Protein AF-A0A7Y1M7F8-F1 (afdb_monomer_lite)

Organism: NCBI:txid1615674

InterPro domains:
  IPR041219 Phage tail lysozyme [PF18013] (82-209)

Structure (mmCIF, N/CA/C/O backbone):
data_AF-A0A7Y1M7F8-F1
#
_entry.id   AF-A0A7Y1M7F8-F1
#
loop_
_atom_site.group_PDB
_atom_site.id
_atom_site.type_symbol
_atom_site.label_atom_id
_atom_site.label_alt_id
_atom_site.label_comp_id
_atom_site.label_asym_id
_atom_site.label_entity_id
_atom_site.label_seq_id
_atom_site.pdbx_PDB_ins_code
_atom_site.Cartn_x
_atom_site.Cartn_y
_atom_site.Cartn_z
_atom_site.occupancy
_atom_site.B_iso_or_equiv
_atom_site.auth_seq_id
_atom_site.auth_comp_id
_atom_site.auth_asym_id
_atom_site.auth_atom_id
_atom_site.pdbx_PDB_model_num
ATOM 1 N N . MET A 1 1 ? 9.730 17.092 62.061 1.00 42.16 1 MET A N 1
ATOM 2 C CA . MET A 1 1 ? 9.928 15.880 61.241 1.00 42.16 1 MET A CA 1
ATOM 3 C C . MET A 1 1 ? 8.743 15.804 60.294 1.00 42.16 1 MET A C 1
ATOM 5 O O . MET A 1 1 ? 7.651 15.469 60.724 1.00 42.16 1 MET A O 1
ATOM 9 N N . ALA A 1 2 ? 8.919 16.309 59.077 1.00 42.12 2 ALA A N 1
ATOM 10 C CA . ALA A 1 2 ? 7.870 16.475 58.072 1.00 42.12 2 ALA A CA 1
ATOM 11 C C . ALA A 1 2 ? 8.415 16.037 56.705 1.00 42.12 2 ALA A C 1
ATOM 13 O O . ALA A 1 2 ? 9.631 16.094 56.525 1.00 42.12 2 ALA A O 1
ATOM 14 N N . LEU A 1 3 ? 7.485 15.708 55.792 1.00 37.16 3 LEU A N 1
ATOM 15 C CA . LEU A 1 3 ? 7.615 15.312 54.370 1.00 37.16 3 LEU A CA 1
ATOM 16 C C . LEU A 1 3 ? 7.587 13.775 54.186 1.00 37.16 3 LEU A C 1
ATOM 18 O O . LEU A 1 3 ? 8.558 13.110 54.523 1.00 37.16 3 LEU A O 1
ATOM 22 N N . LEU A 1 4 ? 6.477 13.097 53.816 1.00 41.72 4 LEU A N 1
ATOM 23 C CA . LEU A 1 4 ? 5.563 13.257 52.650 1.00 41.72 4 LEU A CA 1
ATOM 24 C C . LEU A 1 4 ? 6.381 13.511 51.376 1.00 41.72 4 LEU A C 1
ATOM 26 O O . LEU A 1 4 ? 7.039 14.534 51.281 1.00 41.72 4 LEU A O 1
ATOM 30 N N . GLY A 1 5 ? 6.454 12.648 50.369 1.00 34.59 5 GLY A N 1
ATOM 31 C CA . GLY A 1 5 ? 5.487 11.693 49.830 1.00 34.59 5 GLY A CA 1
ATOM 32 C C . GLY A 1 5 ? 5.566 11.882 48.309 1.00 34.59 5 GLY A C 1
ATOM 33 O O . GLY A 1 5 ? 5.419 13.002 47.835 1.00 34.59 5 GLY A O 1
ATOM 34 N N . GLY A 1 6 ? 5.950 10.834 47.578 1.00 34.00 6 GLY A N 1
ATOM 35 C CA . GLY A 1 6 ? 6.422 10.917 46.192 1.00 34.00 6 GLY A CA 1
ATOM 36 C C . GLY A 1 6 ? 5.371 11.261 45.130 1.00 34.00 6 GLY A C 1
ATOM 37 O O . GLY A 1 6 ? 4.170 11.237 45.378 1.00 34.00 6 GLY A O 1
ATOM 38 N N . GLY A 1 7 ? 5.853 11.522 43.911 1.00 32.38 7 GLY A N 1
ATOM 39 C CA . GLY A 1 7 ? 5.007 11.726 42.737 1.00 32.38 7 GLY A CA 1
ATOM 40 C C . GLY A 1 7 ? 5.787 12.026 41.455 1.00 32.38 7 GLY A C 1
ATOM 41 O O . GLY A 1 7 ? 6.090 13.174 41.175 1.00 32.38 7 GLY A O 1
ATOM 42 N N . ALA A 1 8 ? 6.102 10.949 40.731 1.00 36.50 8 ALA A N 1
ATOM 43 C CA . ALA A 1 8 ? 6.269 10.774 39.282 1.00 36.50 8 ALA A CA 1
ATOM 44 C C . ALA A 1 8 ? 6.878 11.884 38.390 1.00 36.50 8 ALA A C 1
ATOM 46 O O . ALA A 1 8 ? 6.346 12.973 38.197 1.00 36.50 8 ALA A O 1
ATOM 47 N N . ALA A 1 9 ? 7.942 11.476 37.696 1.00 37.56 9 ALA A N 1
ATOM 48 C CA . ALA A 1 9 ? 8.538 12.129 36.543 1.00 37.56 9 ALA A CA 1
ATOM 49 C C . ALA A 1 9 ? 7.686 11.960 35.272 1.00 37.56 9 ALA A C 1
ATOM 51 O O . ALA A 1 9 ? 7.326 10.840 34.921 1.00 37.56 9 ALA A O 1
ATOM 52 N N . LEU A 1 10 ? 7.493 13.045 34.517 1.00 32.06 10 LEU A N 1
ATOM 53 C CA . LEU A 1 10 ? 7.159 12.998 33.092 1.00 32.06 10 LEU A CA 1
ATOM 54 C C . LEU A 1 10 ? 8.056 14.003 32.353 1.00 32.06 10 LEU A C 1
ATOM 56 O O . LEU A 1 10 ? 7.884 15.215 32.461 1.00 32.06 10 LEU A O 1
ATOM 60 N N . LYS A 1 11 ? 9.051 13.497 31.618 1.00 35.25 11 LYS A N 1
ATOM 61 C CA . LYS A 1 11 ? 9.843 14.287 30.666 1.00 35.25 11 LYS A CA 1
ATOM 62 C C . LYS A 1 11 ? 9.129 14.254 29.316 1.00 35.25 11 LYS A C 1
ATOM 64 O O . LYS A 1 11 ? 9.321 13.323 28.543 1.00 35.25 11 LYS A O 1
ATOM 69 N N . GLY A 1 12 ? 8.294 15.256 29.058 1.00 29.78 12 GLY A N 1
ATOM 70 C CA . GLY A 1 12 ? 7.741 15.537 27.734 1.00 29.78 12 GLY A CA 1
ATOM 71 C C . GLY A 1 12 ? 8.616 16.559 27.015 1.00 29.78 12 GLY A C 1
ATOM 72 O O . GLY A 1 12 ? 8.687 17.714 27.425 1.00 29.78 12 GLY A O 1
ATOM 73 N N . LEU A 1 13 ? 9.310 16.120 25.968 1.00 32.25 13 LEU A N 1
ATOM 74 C CA . LEU A 1 13 ? 10.073 16.967 25.060 1.00 32.25 13 LEU A CA 1
ATOM 75 C C . LEU A 1 13 ? 9.130 17.429 23.939 1.00 32.25 13 LEU A C 1
ATOM 77 O O . LEU A 1 13 ? 8.720 16.617 23.118 1.00 32.25 13 LEU A O 1
ATOM 81 N N . ALA A 1 14 ? 8.785 18.714 23.896 1.00 30.61 14 ALA A N 1
ATOM 82 C CA . ALA A 1 14 ? 8.143 19.322 22.732 1.00 30.61 14 ALA A CA 1
ATOM 83 C C . ALA A 1 14 ? 8.590 20.783 22.616 1.00 30.61 14 ALA A C 1
ATOM 85 O O . ALA A 1 14 ? 8.058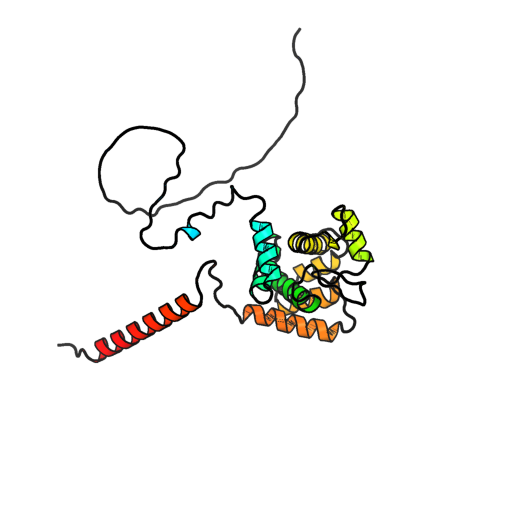 21.674 23.271 1.00 30.61 14 ALA A O 1
ATOM 86 N N . ALA A 1 15 ? 9.605 21.016 21.787 1.00 29.36 15 ALA A N 1
ATOM 87 C CA . ALA A 1 15 ? 9.964 22.338 21.301 1.00 29.36 15 ALA A CA 1
ATOM 88 C C . ALA A 1 15 ? 9.664 22.361 19.801 1.00 29.36 15 ALA A C 1
ATOM 90 O O . ALA A 1 15 ? 10.442 21.833 19.010 1.00 29.36 15 ALA A O 1
ATOM 91 N N . LEU A 1 16 ? 8.535 22.955 19.411 1.00 27.34 16 LEU A N 1
ATOM 92 C CA . LEU A 1 16 ? 8.273 23.304 18.018 1.00 27.34 16 LEU A CA 1
ATOM 93 C C . LEU A 1 16 ? 8.486 24.812 17.874 1.00 27.34 16 LEU A C 1
ATOM 95 O O . LEU A 1 16 ? 7.746 25.620 18.432 1.00 27.34 16 LEU A O 1
ATOM 99 N N . ARG A 1 17 ? 9.562 25.188 17.178 1.00 30.23 17 ARG A N 1
ATOM 100 C CA . ARG A 1 17 ? 9.869 26.578 16.835 1.00 30.23 17 ARG A CA 1
ATOM 101 C C . ARG A 1 17 ? 8.998 27.000 15.655 1.00 30.23 17 ARG A C 1
ATOM 103 O O . ARG A 1 17 ? 9.143 26.458 14.566 1.00 30.23 17 ARG A O 1
ATOM 110 N N . ALA A 1 18 ? 8.137 27.989 15.872 1.00 30.72 18 ALA A N 1
ATOM 111 C CA . ALA A 1 18 ? 7.487 28.725 14.799 1.00 30.72 18 ALA A CA 1
ATOM 112 C C . ALA A 1 18 ? 8.505 29.680 14.152 1.00 30.72 18 ALA A C 1
ATOM 114 O O . ALA A 1 18 ? 9.083 30.527 14.831 1.00 30.72 18 ALA A O 1
ATOM 115 N N . ILE A 1 19 ? 8.722 29.541 12.844 1.00 28.31 19 ILE A N 1
ATOM 116 C CA . ILE A 1 19 ? 9.359 30.558 12.005 1.00 28.31 19 ILE A CA 1
ATOM 117 C C . ILE A 1 19 ? 8.283 31.015 11.023 1.00 28.31 19 ILE A C 1
ATOM 119 O O . ILE A 1 19 ? 7.922 30.273 10.117 1.00 28.31 19 ILE A O 1
ATOM 123 N N . VAL A 1 20 ? 7.772 32.231 11.208 1.00 34.41 20 VAL A N 1
ATOM 124 C CA . VAL A 1 20 ? 7.060 32.969 10.160 1.00 34.41 20 VAL A CA 1
ATOM 125 C C . VAL A 1 20 ? 7.788 34.295 10.008 1.00 34.41 20 VAL A C 1
ATOM 127 O O . VAL A 1 20 ? 7.746 35.150 10.890 1.00 34.41 20 VAL A O 1
ATOM 130 N N . GLY A 1 21 ? 8.532 34.411 8.911 1.00 30.28 21 GLY A N 1
ATOM 131 C CA . GLY A 1 21 ? 9.207 35.628 8.491 1.00 30.28 21 GLY A CA 1
ATOM 132 C C . GLY A 1 21 ? 8.415 36.327 7.388 1.00 30.28 21 GLY A C 1
ATOM 133 O O . GLY A 1 21 ? 8.136 35.721 6.364 1.00 30.28 21 GLY A O 1
ATOM 134 N N . LEU A 1 22 ? 8.092 37.592 7.663 1.00 28.50 22 LEU A N 1
ATOM 135 C CA . LEU A 1 22 ? 7.920 38.753 6.779 1.00 28.50 22 LEU A CA 1
ATOM 136 C C . LEU A 1 22 ? 7.186 38.621 5.429 1.00 28.50 22 LEU A C 1
ATOM 138 O O . LEU A 1 22 ? 7.665 38.019 4.476 1.00 28.50 22 LEU A O 1
ATOM 142 N N . GLY A 1 23 ? 6.144 39.444 5.300 1.00 27.59 23 GLY A N 1
ATOM 143 C CA . GLY A 1 23 ? 5.640 39.975 4.035 1.00 27.59 23 GLY A CA 1
ATOM 144 C C . GLY A 1 23 ? 4.635 41.089 4.315 1.00 27.59 23 GLY A C 1
ATOM 145 O O . GLY A 1 23 ? 3.451 40.823 4.478 1.00 27.59 23 GLY A O 1
ATOM 146 N N . GLY A 1 24 ? 5.121 42.319 4.486 1.00 28.44 24 GLY A N 1
ATOM 147 C CA . GLY A 1 24 ? 4.290 43.479 4.801 1.00 28.44 24 GLY A CA 1
ATOM 148 C C . GLY A 1 24 ? 3.585 44.057 3.575 1.00 28.44 24 GLY A C 1
ATOM 149 O O . GLY A 1 24 ? 4.180 44.147 2.508 1.00 28.44 24 GLY A O 1
ATOM 150 N N . VAL A 1 25 ? 2.358 44.534 3.775 1.00 28.61 25 VAL A N 1
ATOM 151 C CA . VAL A 1 25 ? 1.749 45.633 3.016 1.00 28.61 25 VAL A CA 1
ATOM 152 C C . VAL A 1 25 ? 0.894 46.458 3.978 1.00 28.61 25 VAL A C 1
ATOM 154 O O . VAL A 1 25 ? 0.201 45.921 4.840 1.00 28.61 25 VAL A O 1
ATOM 157 N N . ALA A 1 26 ? 1.043 47.775 3.877 1.00 29.81 26 ALA A N 1
ATOM 158 C CA . ALA A 1 26 ? 0.475 48.790 4.753 1.00 29.81 26 ALA A CA 1
ATOM 159 C C . ALA A 1 26 ? -0.830 49.391 4.190 1.00 29.81 26 ALA A C 1
ATOM 161 O O . ALA A 1 26 ? -1.105 49.250 3.002 1.00 29.81 26 ALA A O 1
ATOM 162 N N . ALA A 1 27 ? -1.505 50.168 5.057 1.00 29.86 27 ALA A N 1
ATOM 163 C CA . ALA A 1 27 ? -2.661 51.069 4.852 1.00 29.86 27 ALA A CA 1
ATOM 164 C C . ALA A 1 27 ? -4.053 50.401 4.954 1.00 29.86 27 ALA A C 1
ATOM 166 O O . ALA A 1 27 ? -4.276 49.355 4.368 1.00 29.86 27 ALA A O 1
ATOM 167 N N . ALA A 1 28 ? -5.073 50.928 5.646 1.00 30.05 28 ALA A N 1
ATOM 168 C CA . ALA A 1 28 ? -5.279 52.138 6.453 1.00 30.05 28 ALA A CA 1
ATOM 169 C C . ALA A 1 28 ? -6.603 51.989 7.255 1.00 30.05 28 ALA A C 1
ATOM 171 O O . ALA A 1 28 ? -7.465 51.214 6.851 1.00 30.05 28 ALA A O 1
ATOM 172 N N . GLY A 1 29 ? -6.815 52.790 8.312 1.00 28.98 29 GLY A N 1
ATOM 173 C CA . GLY A 1 29 ? -8.170 53.181 8.755 1.00 28.98 29 GLY A CA 1
ATOM 174 C C . GLY A 1 29 ? -8.573 52.842 10.198 1.00 28.98 29 GLY A C 1
ATOM 175 O O . GLY A 1 29 ? -8.550 51.699 10.622 1.00 28.98 29 GLY A O 1
ATOM 176 N N . SER A 1 30 ? -8.960 53.878 10.936 1.00 30.59 30 SER A N 1
ATOM 177 C CA . SER A 1 30 ? -9.153 54.027 12.386 1.00 30.59 30 SER A CA 1
ATOM 178 C C . SER A 1 30 ? -10.431 53.455 13.042 1.00 30.59 30 SER A C 1
ATOM 180 O O . SER A 1 30 ? -11.518 53.588 12.497 1.00 30.59 30 SER A O 1
ATOM 182 N N . ALA A 1 31 ? -10.255 53.051 14.312 1.00 30.80 31 ALA A N 1
ATOM 183 C CA . ALA A 1 31 ? -11.060 53.323 15.524 1.00 30.80 31 ALA A CA 1
ATOM 184 C C . ALA A 1 31 ? -12.511 52.799 15.695 1.00 30.80 31 ALA A C 1
ATOM 186 O O . ALA A 1 31 ? -13.440 53.214 15.015 1.00 30.80 31 ALA A O 1
ATOM 187 N N . GLY A 1 32 ? -12.712 52.025 16.774 1.00 27.56 32 GLY A N 1
ATOM 188 C CA . GLY A 1 32 ? -14.003 51.723 17.415 1.00 27.56 32 GLY A CA 1
ATOM 189 C C . GLY A 1 32 ? -13.851 50.611 18.463 1.00 27.56 32 GLY A C 1
ATOM 190 O O . GLY A 1 32 ? -13.354 49.543 18.139 1.00 27.56 32 GLY A O 1
ATOM 191 N N . GLY A 1 33 ? -14.168 50.877 19.733 1.00 28.50 33 GLY A N 1
ATOM 192 C CA . GLY A 1 33 ? -13.687 50.102 20.886 1.00 28.50 33 GLY A CA 1
ATOM 193 C C . GLY A 1 33 ? -14.501 48.877 21.346 1.00 28.50 33 GLY A C 1
ATOM 194 O O . GLY A 1 33 ? -15.684 48.745 21.068 1.00 28.50 33 GLY A O 1
ATOM 195 N N . ALA A 1 34 ? -13.808 48.094 22.187 1.00 31.78 34 ALA A N 1
ATOM 196 C CA . ALA A 1 34 ? -14.256 47.297 23.343 1.00 31.78 34 ALA A CA 1
ATOM 197 C C . ALA A 1 34 ? -14.888 45.887 23.166 1.00 31.78 34 ALA A C 1
ATOM 199 O O . ALA A 1 34 ? -16.087 45.723 22.994 1.00 31.78 34 ALA A O 1
ATOM 200 N N . ALA A 1 35 ? -14.022 44.889 23.418 1.00 30.69 35 ALA A N 1
ATOM 201 C CA . ALA A 1 35 ? -14.162 43.753 24.350 1.00 30.69 35 ALA A CA 1
ATOM 202 C C . ALA A 1 35 ? -15.256 42.678 24.143 1.00 30.69 35 ALA A C 1
ATOM 204 O O . ALA A 1 35 ? -16.390 42.853 24.567 1.00 30.69 35 ALA A O 1
ATOM 205 N N . ALA A 1 36 ? -14.853 41.477 23.692 1.00 29.56 36 ALA A N 1
ATOM 206 C CA . ALA A 1 36 ? -14.725 40.266 24.531 1.00 29.56 36 ALA A CA 1
ATOM 207 C C . ALA A 1 36 ? -14.512 38.983 23.688 1.00 29.56 36 ALA A C 1
ATOM 209 O O . ALA A 1 36 ? -15.176 38.779 22.682 1.00 29.56 36 ALA A O 1
ATOM 210 N N . ALA A 1 37 ? -13.639 38.103 24.199 1.00 30.92 37 ALA A N 1
ATOM 211 C CA . ALA A 1 37 ? -13.475 36.670 23.901 1.00 30.92 37 ALA A CA 1
ATOM 212 C C . ALA A 1 37 ? -12.848 36.221 22.555 1.00 30.92 37 ALA A C 1
ATOM 214 O O . ALA A 1 37 ? -13.458 36.281 21.498 1.00 30.92 37 ALA A O 1
ATOM 215 N N . GLY A 1 38 ? -11.648 35.630 22.665 1.00 31.47 38 GLY A N 1
ATOM 216 C CA . GLY A 1 38 ? -11.180 34.504 21.840 1.00 31.47 38 GLY A CA 1
ATOM 217 C C . GLY A 1 38 ? -10.915 34.789 20.363 1.00 31.47 38 GLY A C 1
ATOM 218 O O . GLY A 1 38 ? -11.768 34.552 19.518 1.00 31.47 38 GLY A O 1
ATOM 219 N N . GLY A 1 39 ? -9.703 35.246 20.045 1.00 27.64 39 GLY A N 1
ATOM 220 C CA . GLY A 1 39 ? -9.293 35.608 18.690 1.00 27.64 39 GLY A CA 1
ATOM 221 C C . GLY A 1 39 ? -9.382 34.469 17.669 1.00 27.64 39 GLY A C 1
ATOM 222 O O . GLY A 1 39 ? -8.579 33.542 17.689 1.00 27.64 39 GLY A O 1
ATOM 223 N N . ALA A 1 40 ? -10.290 34.629 16.710 1.00 34.59 40 ALA A N 1
ATOM 224 C CA . ALA A 1 40 ? -10.103 34.204 15.331 1.00 34.59 40 ALA A CA 1
ATOM 225 C C . ALA A 1 40 ? -9.973 35.486 14.495 1.00 34.59 40 ALA A C 1
ATOM 227 O O . ALA A 1 40 ? -10.962 36.174 14.241 1.00 34.59 40 ALA A O 1
ATOM 228 N N . SER A 1 41 ? -8.750 35.854 14.108 1.00 33.25 41 SER A N 1
ATOM 229 C CA . SER A 1 41 ? -8.553 36.926 13.128 1.00 33.25 41 SER A CA 1
ATOM 230 C C . SER A 1 41 ? -8.974 36.400 11.758 1.00 33.25 41 SER A C 1
ATOM 232 O O . SER A 1 41 ? -8.182 35.792 11.044 1.00 33.25 41 SER A O 1
ATOM 234 N N . MET A 1 42 ? -10.242 36.609 11.408 1.00 33.38 42 MET A N 1
ATOM 235 C CA . MET A 1 42 ? -10.761 36.430 10.055 1.00 33.38 42 MET A CA 1
ATOM 236 C C . MET A 1 42 ? -10.127 37.499 9.160 1.00 33.38 42 MET A C 1
ATOM 238 O O . MET A 1 42 ? -10.595 38.636 9.105 1.00 33.38 42 MET A O 1
ATOM 242 N N . LEU A 1 43 ? -9.034 37.154 8.479 1.00 31.00 43 LEU A N 1
ATOM 243 C CA . LEU A 1 43 ? -8.526 37.961 7.376 1.00 31.00 43 LEU A CA 1
ATOM 244 C C . LEU A 1 43 ? -9.436 37.697 6.170 1.00 31.00 43 LEU A C 1
ATOM 246 O O . LEU A 1 43 ? -9.331 36.666 5.510 1.00 31.00 43 LEU A O 1
ATOM 250 N N . ALA A 1 44 ? -10.383 38.601 5.926 1.00 33.19 44 ALA A N 1
ATOM 251 C CA . ALA A 1 44 ? -11.254 38.546 4.761 1.00 33.19 44 ALA A CA 1
ATOM 252 C C . ALA A 1 44 ? -10.431 38.837 3.495 1.00 33.19 44 ALA A C 1
ATOM 254 O O . ALA A 1 44 ? -10.193 39.991 3.146 1.00 33.19 44 ALA A O 1
ATOM 255 N N . VAL A 1 45 ? -9.982 37.786 2.807 1.00 34.00 45 VAL A N 1
ATOM 256 C CA . VAL A 1 45 ? -9.494 37.896 1.429 1.00 34.00 45 VAL A CA 1
ATOM 257 C C . VAL A 1 45 ? -10.723 37.942 0.527 1.00 34.00 45 VAL A C 1
ATOM 259 O O . VAL A 1 45 ? -11.470 36.972 0.412 1.00 34.00 45 VAL A O 1
ATOM 262 N N . ALA A 1 46 ? -10.974 39.103 -0.073 1.00 32.28 46 ALA A N 1
ATOM 263 C CA . ALA A 1 46 ? -12.003 39.253 -1.087 1.00 32.28 46 ALA A CA 1
ATOM 264 C C . ALA A 1 46 ? -11.627 38.411 -2.319 1.00 32.28 46 ALA A C 1
ATOM 266 O O . ALA A 1 46 ? -10.593 38.646 -2.936 1.00 32.28 46 ALA A O 1
ATOM 267 N N . GLY A 1 47 ? -12.478 37.445 -2.672 1.00 35.59 47 GLY A N 1
ATOM 268 C CA . GLY A 1 47 ? -12.362 36.663 -3.906 1.00 35.59 47 GLY A CA 1
ATOM 269 C C . GLY A 1 47 ? -11.654 35.319 -3.735 1.00 35.59 47 GLY A C 1
ATOM 270 O O . GLY A 1 47 ? -10.489 35.168 -4.076 1.00 35.59 47 GLY A O 1
ATOM 271 N N . GLY A 1 48 ? -12.384 34.315 -3.251 1.00 31.86 48 GLY A N 1
ATOM 272 C CA . GLY A 1 48 ? -11.919 32.929 -3.200 1.00 31.86 48 GLY A CA 1
ATOM 273 C C . GLY A 1 48 ? -12.702 32.141 -2.160 1.00 31.86 48 GLY A C 1
ATOM 274 O O . GLY A 1 48 ? -12.787 32.549 -1.010 1.00 31.86 48 GLY A O 1
ATOM 275 N N . SER A 1 49 ? -13.334 31.050 -2.581 1.00 31.53 49 SER A N 1
ATOM 276 C CA . SER A 1 49 ? -14.197 30.167 -1.784 1.00 31.53 49 SER A CA 1
ATOM 277 C C . SER A 1 49 ? -13.756 29.989 -0.323 1.00 31.53 49 SER A C 1
ATOM 279 O O . SER A 1 49 ? -12.674 29.472 -0.052 1.00 31.53 49 SER A O 1
ATOM 281 N N . ALA A 1 50 ? -14.654 30.310 0.613 1.00 37.53 50 ALA A N 1
ATOM 282 C CA . ALA A 1 50 ? -14.470 30.178 2.063 1.00 37.53 50 ALA A CA 1
ATOM 283 C C . ALA A 1 50 ? -14.120 28.753 2.557 1.00 37.53 50 ALA A C 1
ATOM 285 O O . ALA A 1 50 ? -13.767 28.579 3.717 1.00 37.53 50 ALA A O 1
ATOM 286 N N . ALA A 1 51 ? -14.178 27.736 1.693 1.00 42.66 51 ALA A N 1
ATOM 287 C CA . ALA A 1 51 ? -13.853 26.354 2.036 1.00 42.66 51 ALA A CA 1
ATOM 288 C C . ALA A 1 51 ? -12.344 26.099 2.245 1.00 42.66 51 ALA A C 1
ATOM 290 O O . ALA A 1 51 ? -11.985 25.196 2.990 1.00 42.66 51 ALA A O 1
ATOM 291 N N . ALA A 1 52 ? -11.453 26.894 1.639 1.00 38.81 52 ALA A N 1
ATOM 292 C CA . ALA A 1 52 ? -10.005 26.654 1.725 1.00 38.81 52 ALA A CA 1
ATOM 293 C C . ALA A 1 52 ? -9.340 27.262 2.979 1.00 38.81 52 ALA A C 1
ATOM 295 O O . ALA A 1 52 ? -8.256 26.836 3.365 1.00 38.81 52 ALA A O 1
ATOM 296 N N . LEU A 1 53 ? -9.983 28.233 3.639 1.00 40.22 53 LEU A N 1
ATOM 297 C CA . LEU A 1 53 ? -9.432 28.927 4.816 1.00 40.22 53 LEU A CA 1
ATOM 298 C C . LEU A 1 53 ? -9.855 28.307 6.160 1.00 40.22 53 LEU A C 1
ATOM 300 O O . LEU A 1 53 ? -9.496 28.831 7.211 1.00 40.22 53 LEU A O 1
ATOM 304 N N . LEU A 1 54 ? -10.592 27.193 6.143 1.00 43.94 54 LEU A N 1
ATOM 305 C CA . LEU A 1 54 ? -11.086 26.515 7.350 1.00 43.94 54 LEU A CA 1
ATOM 306 C C . LEU A 1 54 ? -10.387 25.180 7.650 1.00 43.94 54 LEU A C 1
ATOM 308 O O . LEU A 1 54 ? -10.783 24.499 8.593 1.00 43.94 54 LEU A O 1
ATOM 312 N N . TYR A 1 55 ? -9.330 24.813 6.914 1.00 41.28 55 TYR A N 1
ATOM 313 C CA . TYR A 1 55 ? -8.542 23.611 7.214 1.00 41.28 55 TYR A CA 1
ATOM 314 C C . TYR A 1 55 ? -7.647 23.839 8.446 1.00 41.28 55 TYR A C 1
ATOM 316 O O . TYR A 1 55 ? -6.447 24.094 8.352 1.00 41.28 55 TYR A O 1
ATOM 324 N N . SER A 1 56 ? -8.268 23.799 9.626 1.00 43.62 56 SER A N 1
ATOM 325 C CA . SER A 1 56 ? -7.597 23.757 10.922 1.00 43.62 56 SER A CA 1
ATOM 326 C C . SER A 1 56 ? -7.432 22.297 11.336 1.00 43.62 56 SER A C 1
ATOM 328 O O . SER A 1 56 ? -8.395 21.635 11.720 1.00 43.62 56 SER A O 1
ATOM 330 N N . SER A 1 57 ? -6.198 21.799 11.307 1.00 39.19 57 SER A N 1
ATOM 331 C CA . SER A 1 57 ? -5.794 20.429 11.657 1.00 39.19 57 SER A CA 1
ATOM 332 C C . SER A 1 57 ? -5.999 20.041 13.136 1.00 39.19 57 SER A C 1
ATOM 334 O O . SER A 1 57 ? -5.493 19.015 13.582 1.00 39.19 57 SER A O 1
ATOM 336 N N . SER A 1 58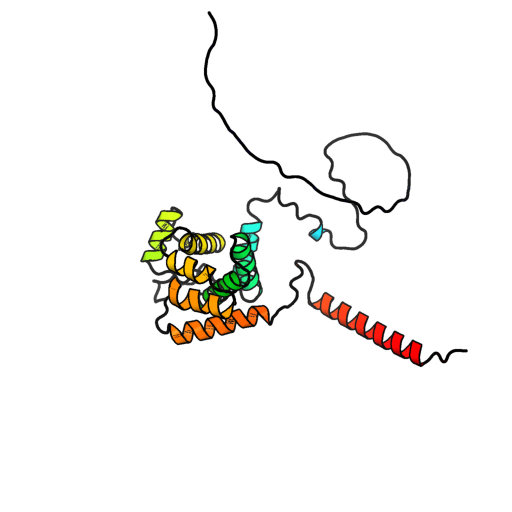 ? -6.737 20.834 13.921 1.00 48.19 58 SER A N 1
ATOM 337 C CA . SER A 1 58 ? -6.916 20.630 15.365 1.00 48.19 58 SER A CA 1
ATOM 338 C C . SER A 1 58 ? -8.365 20.466 15.844 1.00 48.19 58 SER A C 1
ATOM 340 O O . SER A 1 58 ? -8.568 20.367 17.053 1.00 48.19 58 SER A O 1
ATOM 342 N N . LEU A 1 59 ? -9.368 20.387 14.953 1.00 47.78 59 LEU A N 1
ATOM 343 C CA . LEU A 1 59 ? -10.783 20.267 15.362 1.00 47.78 59 LEU A CA 1
ATOM 344 C C . LEU A 1 59 ? -11.548 19.029 14.865 1.00 47.78 59 LEU A C 1
ATOM 346 O O . LEU A 1 59 ? -12.720 18.906 15.213 1.00 47.78 59 LEU A O 1
ATOM 350 N N . ASN A 1 60 ? -10.939 18.087 14.132 1.00 54.00 60 ASN A N 1
ATOM 351 C CA . ASN A 1 60 ? -11.698 16.935 13.627 1.00 54.00 60 ASN A CA 1
ATOM 352 C C . ASN A 1 60 ? -10.943 15.596 13.657 1.00 54.00 60 ASN A C 1
ATOM 354 O O . ASN A 1 60 ? -10.487 15.069 12.644 1.00 54.00 60 ASN A O 1
ATOM 358 N N . SER A 1 61 ? -10.827 15.010 14.850 1.00 53.84 61 SER A N 1
ATOM 359 C CA . SER A 1 61 ? -10.341 13.635 15.014 1.00 53.84 61 SER A CA 1
ATOM 360 C C . SER A 1 61 ? -11.379 12.643 14.467 1.00 53.84 61 SER A C 1
ATOM 362 O O . SER A 1 61 ? -12.204 12.129 15.220 1.00 53.84 61 SER A O 1
ATOM 364 N N . GLY A 1 62 ? -11.342 12.373 13.162 1.00 61.91 62 GLY A N 1
ATOM 365 C CA . GLY A 1 62 ? -12.217 11.400 12.496 1.00 61.91 62 GLY A CA 1
ATOM 366 C C . GLY A 1 62 ? -12.481 11.715 11.023 1.00 61.91 62 GLY A C 1
ATOM 367 O O . GLY A 1 62 ? -12.575 10.792 10.215 1.00 61.91 62 GLY A O 1
ATOM 368 N N . GLU A 1 63 ? -12.502 12.998 10.660 1.00 73.94 63 GLU A N 1
ATOM 369 C CA . GLU A 1 63 ? -12.748 13.448 9.282 1.00 73.94 63 GLU A CA 1
ATOM 370 C C . GLU A 1 63 ? -11.657 12.996 8.317 1.00 73.94 63 GLU A C 1
ATOM 372 O O . GLU A 1 63 ? -11.986 12.484 7.255 1.00 73.94 63 GLU A O 1
ATOM 377 N N . ASP A 1 64 ? -10.380 13.030 8.707 1.00 79.19 64 ASP A N 1
ATOM 378 C CA . ASP A 1 64 ? -9.288 12.531 7.855 1.00 79.19 64 ASP A CA 1
ATOM 379 C C . ASP A 1 64 ? -9.466 11.047 7.491 1.00 79.19 64 ASP A C 1
ATOM 381 O O . ASP A 1 64 ? -9.210 10.620 6.364 1.00 79.19 64 ASP A O 1
ATOM 385 N N . THR A 1 65 ? -9.954 10.248 8.445 1.00 85.81 65 THR A N 1
ATOM 386 C CA . THR A 1 65 ? -10.230 8.821 8.228 1.00 85.81 65 THR A CA 1
ATOM 387 C C . THR A 1 65 ? -11.457 8.629 7.344 1.00 85.81 65 THR A C 1
ATOM 389 O O . THR A 1 65 ? -11.471 7.748 6.482 1.00 85.81 65 THR A O 1
ATOM 392 N N . GLU A 1 66 ? -12.494 9.440 7.529 1.00 87.56 66 GLU A N 1
ATOM 393 C CA . GLU A 1 66 ? -13.690 9.399 6.695 1.00 87.56 66 GLU A CA 1
ATOM 394 C C . GLU A 1 66 ? -13.388 9.824 5.251 1.00 87.56 66 GLU A C 1
ATOM 396 O O . GLU A 1 66 ? -13.753 9.111 4.315 1.00 87.56 66 GLU A O 1
ATOM 401 N N . LEU A 1 67 ? -12.633 10.908 5.061 1.00 89.31 67 LEU A N 1
ATOM 402 C CA . LEU A 1 67 ? -12.159 11.380 3.761 1.00 89.31 67 LEU A CA 1
ATOM 403 C C . LEU A 1 67 ? -11.309 10.322 3.057 1.00 89.31 67 LEU A C 1
ATOM 405 O O . LEU A 1 67 ? -11.555 10.029 1.886 1.00 89.31 67 LEU A O 1
ATOM 409 N N . LEU A 1 68 ? -10.366 9.693 3.766 1.00 90.56 68 LEU A N 1
ATOM 410 C CA . LEU A 1 68 ? -9.572 8.585 3.230 1.00 90.56 68 LEU A CA 1
ATOM 411 C C . LEU A 1 68 ? -10.470 7.436 2.753 1.00 90.56 68 LEU A C 1
ATOM 413 O O . LEU A 1 68 ? -10.361 6.992 1.611 1.00 90.56 68 LEU A O 1
ATOM 417 N N . ASN A 1 69 ? -11.406 6.984 3.591 1.00 93.19 69 ASN A N 1
ATOM 418 C CA . ASN A 1 69 ? -12.335 5.915 3.221 1.00 93.19 69 ASN A CA 1
ATOM 419 C C . ASN A 1 69 ? -13.236 6.301 2.034 1.00 93.19 69 ASN A C 1
ATOM 421 O O . ASN A 1 69 ? -13.536 5.453 1.193 1.00 93.19 69 ASN A O 1
ATOM 425 N N . ASN A 1 70 ? -13.655 7.563 1.940 1.00 92.75 70 ASN A N 1
ATOM 426 C CA . ASN A 1 70 ? -14.469 8.062 0.832 1.00 92.75 70 ASN A CA 1
ATOM 427 C C . ASN A 1 70 ? -13.674 8.117 -0.480 1.00 92.75 70 ASN A C 1
ATOM 429 O O . ASN A 1 70 ? -14.188 7.693 -1.516 1.00 92.75 70 ASN A O 1
ATOM 433 N N . ARG A 1 71 ? -12.408 8.553 -0.438 1.00 92.94 71 ARG A N 1
ATOM 434 C CA . ARG A 1 71 ? -11.513 8.535 -1.606 1.00 92.94 71 ARG A CA 1
ATOM 435 C C . ARG A 1 71 ? -11.220 7.109 -2.076 1.00 92.94 71 ARG A C 1
ATOM 437 O O . ARG A 1 71 ? -11.297 6.853 -3.273 1.00 92.94 71 ARG A O 1
ATOM 444 N N . LEU A 1 72 ? -11.003 6.163 -1.155 1.00 94.25 72 LEU A N 1
ATOM 445 C CA . LEU A 1 72 ? -10.865 4.738 -1.493 1.00 94.25 72 LEU A CA 1
ATOM 446 C C . LEU A 1 72 ? -12.118 4.190 -2.194 1.00 94.25 72 LEU A C 1
ATOM 448 O O . LEU A 1 72 ? -12.011 3.567 -3.246 1.00 94.25 72 LEU A O 1
ATOM 452 N N . LYS A 1 73 ? -13.316 4.474 -1.661 1.00 93.69 73 LYS A N 1
ATOM 453 C CA . LYS A 1 73 ? -14.592 4.045 -2.266 1.00 93.69 73 LYS A CA 1
ATOM 454 C C . LYS A 1 73 ? -14.827 4.626 -3.662 1.00 93.69 73 LYS A C 1
ATOM 456 O O . LYS A 1 73 ? -15.492 3.980 -4.468 1.00 93.69 73 LYS A O 1
ATOM 461 N N . LYS A 1 74 ? -14.317 5.831 -3.939 1.00 92.81 74 LYS A N 1
ATOM 462 C CA . LYS A 1 74 ? -14.424 6.477 -5.256 1.00 92.81 74 LYS A CA 1
ATOM 463 C C . LYS A 1 74 ? -13.613 5.735 -6.330 1.00 92.81 74 LYS A C 1
ATOM 465 O O . LYS A 1 74 ? -14.008 5.764 -7.493 1.00 92.81 74 LYS A O 1
ATOM 470 N N . GLY A 1 75 ? -12.548 5.027 -5.943 1.00 89.00 75 GLY A N 1
ATOM 471 C CA . GLY A 1 75 ? -11.714 4.239 -6.852 1.00 89.00 75 GLY A CA 1
ATOM 472 C C . GLY A 1 75 ? -10.869 5.093 -7.806 1.00 89.00 75 GLY A C 1
ATOM 473 O O . GLY A 1 75 ? -10.809 6.320 -7.689 1.00 89.00 75 GLY A O 1
ATOM 474 N N . GLY A 1 76 ? -10.201 4.431 -8.756 1.00 90.38 76 GLY A N 1
ATOM 475 C CA . GLY A 1 76 ? -9.374 5.077 -9.783 1.00 90.38 76 GLY A CA 1
ATOM 476 C C . GLY A 1 76 ? -8.330 6.041 -9.206 1.00 90.38 76 GLY A C 1
ATOM 477 O O . GLY A 1 76 ? -7.773 5.800 -8.136 1.00 90.38 76 GLY A O 1
ATOM 478 N N . GLY A 1 77 ? -8.101 7.168 -9.893 1.00 88.88 77 GLY A N 1
ATOM 479 C CA . GLY A 1 77 ? -7.094 8.170 -9.509 1.00 88.88 77 GLY A CA 1
ATOM 480 C C . GLY A 1 77 ? -7.245 8.725 -8.087 1.00 88.88 77 GLY A C 1
ATOM 481 O O . GLY A 1 77 ? -6.254 9.041 -7.435 1.00 88.88 77 GLY A O 1
ATOM 482 N N . GLU A 1 78 ? -8.470 8.787 -7.566 1.00 89.31 78 GLU A N 1
ATOM 483 C CA . GLU A 1 78 ? -8.745 9.302 -6.219 1.00 89.31 78 GLU A CA 1
ATOM 484 C C . GLU A 1 78 ? -8.292 8.339 -5.130 1.00 89.31 78 GLU A C 1
ATOM 486 O O . GLU A 1 78 ? -7.675 8.756 -4.147 1.00 89.31 78 GLU A O 1
ATOM 491 N N . ALA A 1 79 ? -8.550 7.048 -5.331 1.00 93.31 79 ALA A N 1
ATOM 492 C CA . ALA A 1 79 ? -8.064 6.010 -4.439 1.00 93.31 79 ALA A CA 1
ATOM 493 C C . ALA A 1 79 ? -6.541 5.855 -4.543 1.00 93.31 79 ALA A C 1
ATOM 495 O O . ALA A 1 79 ? -5.886 5.743 -3.508 1.00 93.31 79 ALA A O 1
ATOM 496 N N . ILE A 1 80 ? -5.973 5.945 -5.754 1.00 95.81 80 ILE A N 1
ATOM 497 C CA . ILE A 1 80 ? -4.516 5.961 -5.965 1.00 95.81 80 ILE A CA 1
ATOM 498 C C . ILE A 1 80 ? -3.884 7.090 -5.148 1.00 95.81 80 ILE A C 1
ATOM 500 O O . ILE A 1 80 ? -3.016 6.829 -4.317 1.00 95.81 80 ILE A O 1
ATOM 504 N N . GLY A 1 81 ? -4.364 8.326 -5.322 1.00 90.19 81 GLY A N 1
ATOM 505 C CA . GLY A 1 81 ? -3.870 9.476 -4.568 1.00 90.19 81 GLY A CA 1
ATOM 506 C C . GLY A 1 81 ? -4.000 9.274 -3.059 1.00 90.19 81 GLY A C 1
ATOM 507 O O . GLY A 1 81 ? -3.056 9.534 -2.325 1.00 90.19 81 GLY A O 1
ATOM 508 N N . ALA A 1 82 ? -5.127 8.735 -2.586 1.00 92.38 82 ALA A N 1
ATOM 509 C CA . ALA A 1 82 ? -5.348 8.515 -1.159 1.00 92.38 82 ALA A CA 1
ATOM 510 C C . ALA A 1 82 ? -4.387 7.483 -0.549 1.00 92.38 82 ALA A C 1
ATOM 512 O O . ALA A 1 82 ? -3.884 7.687 0.556 1.00 92.38 82 ALA A O 1
ATOM 513 N N . VAL A 1 83 ? -4.104 6.394 -1.269 1.00 97.50 83 VAL A N 1
ATOM 514 C CA . VAL A 1 83 ? -3.121 5.387 -0.850 1.00 97.50 83 VAL A CA 1
ATOM 515 C C . VAL A 1 83 ? -1.711 5.979 -0.853 1.00 97.50 83 VAL A C 1
ATOM 517 O O . VAL A 1 83 ? -0.970 5.792 0.115 1.00 97.50 83 VAL A O 1
ATOM 520 N N . VAL A 1 84 ? -1.355 6.728 -1.902 1.00 96.75 84 VAL A N 1
ATOM 521 C CA . VAL A 1 84 ? -0.043 7.378 -2.015 1.00 96.75 84 VAL A CA 1
ATOM 522 C C . VAL A 1 84 ? 0.177 8.378 -0.879 1.00 96.75 84 VAL A C 1
ATOM 524 O O . VAL A 1 84 ? 1.201 8.305 -0.195 1.00 96.75 84 VAL A O 1
ATOM 527 N N . ASP A 1 85 ? -0.797 9.254 -0.624 1.00 92.38 85 ASP A N 1
ATOM 528 C CA . ASP A 1 85 ? -0.766 10.231 0.471 1.00 92.38 85 ASP A CA 1
ATOM 529 C C . ASP A 1 85 ? -0.609 9.522 1.824 1.00 92.38 85 ASP A C 1
ATOM 531 O O . ASP A 1 85 ? 0.249 9.880 2.639 1.00 92.38 85 ASP A O 1
ATOM 535 N N . TYR A 1 86 ? -1.400 8.465 2.045 1.00 96.38 86 TYR A N 1
ATOM 536 C CA . TYR A 1 86 ? -1.372 7.694 3.281 1.00 96.38 86 TYR A CA 1
ATOM 537 C C . TYR A 1 86 ? 0.006 7.074 3.536 1.00 96.38 86 TYR A C 1
ATOM 539 O O . TYR A 1 86 ? 0.597 7.325 4.587 1.00 96.38 86 TYR A O 1
ATOM 547 N N . PHE A 1 87 ? 0.567 6.307 2.596 1.00 98.25 87 PHE A N 1
ATOM 548 C CA . PHE A 1 87 ? 1.868 5.661 2.817 1.00 98.25 87 PHE A CA 1
ATOM 549 C C . PHE A 1 87 ? 3.026 6.663 2.843 1.00 98.25 87 PHE A C 1
ATOM 551 O O . PHE A 1 87 ? 3.960 6.487 3.628 1.00 98.25 87 PHE A O 1
ATOM 558 N N . THR A 1 88 ? 2.937 7.768 2.102 1.00 96.56 88 THR A N 1
ATOM 559 C CA . THR A 1 88 ? 3.915 8.860 2.227 1.00 96.56 88 THR A CA 1
ATOM 560 C C . THR A 1 88 ? 3.903 9.440 3.644 1.00 96.56 88 THR A C 1
ATOM 562 O O . THR A 1 88 ? 4.960 9.598 4.258 1.00 96.56 88 THR A O 1
ATOM 565 N N . SER A 1 89 ? 2.719 9.641 4.241 1.00 94.19 89 SER A N 1
ATOM 566 C CA . SER A 1 89 ? 2.594 10.082 5.643 1.00 94.19 89 SER A CA 1
ATOM 567 C C . SER A 1 89 ? 3.176 9.083 6.660 1.00 94.19 89 SER A C 1
ATOM 569 O O . SER A 1 89 ? 3.533 9.464 7.776 1.00 94.19 89 SER A O 1
ATOM 571 N N . LYS A 1 90 ? 3.322 7.805 6.278 1.00 97.00 90 LYS A N 1
ATOM 572 C CA . LYS A 1 90 ? 3.965 6.746 7.077 1.00 97.00 90 LYS A CA 1
ATOM 573 C C . LYS A 1 90 ? 5.479 6.632 6.853 1.00 97.00 90 LYS A C 1
ATOM 575 O O . LYS A 1 90 ? 6.114 5.772 7.464 1.00 97.00 90 LYS A O 1
ATOM 580 N N . GLY A 1 91 ? 6.067 7.487 6.014 1.00 96.19 91 GLY A N 1
ATOM 581 C CA . GLY A 1 91 ? 7.508 7.518 5.749 1.00 96.19 91 GLY A CA 1
ATOM 582 C C . GLY A 1 91 ? 7.976 6.565 4.646 1.00 96.19 91 GLY A C 1
ATOM 583 O O . GLY A 1 91 ? 9.139 6.156 4.648 1.00 96.19 91 GLY A O 1
ATOM 584 N N . TRP A 1 92 ? 7.084 6.176 3.734 1.00 98.06 92 TRP A N 1
ATOM 585 C CA . TRP A 1 92 ? 7.459 5.570 2.453 1.00 98.06 92 TRP A CA 1
ATOM 586 C C . TRP A 1 92 ? 7.740 6.674 1.429 1.00 98.06 92 TRP A C 1
ATOM 588 O O . TRP A 1 92 ? 7.177 7.765 1.531 1.00 98.06 92 TRP A O 1
ATOM 598 N N . THR A 1 93 ? 8.611 6.423 0.449 1.00 97.94 93 THR A N 1
ATOM 599 C CA . THR A 1 93 ? 8.758 7.372 -0.667 1.00 97.94 93 THR A CA 1
ATOM 600 C C . THR A 1 93 ? 7.521 7.331 -1.559 1.00 97.94 93 THR A C 1
ATOM 602 O O . THR A 1 93 ? 6.741 6.375 -1.521 1.00 97.94 93 THR A O 1
ATOM 605 N N . LYS A 1 94 ? 7.353 8.357 -2.394 1.00 95.81 94 LYS A N 1
ATOM 606 C CA . LYS A 1 94 ? 6.246 8.429 -3.351 1.00 95.81 94 LYS A CA 1
ATOM 607 C C . LYS A 1 94 ? 6.221 7.208 -4.273 1.00 95.81 94 LYS A C 1
ATOM 609 O O . LYS A 1 94 ? 5.176 6.597 -4.440 1.00 95.81 94 LYS A O 1
ATOM 614 N N . GLU A 1 95 ? 7.377 6.804 -4.789 1.00 97.50 95 GLU A N 1
ATOM 615 C CA . GLU A 1 95 ? 7.537 5.654 -5.685 1.00 97.50 95 GLU A CA 1
ATOM 616 C C . GLU A 1 95 ? 7.135 4.344 -4.995 1.00 97.50 95 GLU A C 1
ATOM 618 O O . GLU A 1 95 ? 6.442 3.502 -5.565 1.00 97.50 95 GLU A O 1
ATOM 623 N N . GLN A 1 96 ? 7.523 4.188 -3.728 1.00 98.62 96 GLN A N 1
ATOM 624 C CA . GLN A 1 96 ? 7.162 3.029 -2.912 1.00 98.62 96 GLN A CA 1
ATOM 625 C C . GLN A 1 96 ? 5.654 2.979 -2.655 1.00 98.62 96 GLN A C 1
ATOM 627 O O . GLN A 1 96 ? 5.034 1.922 -2.776 1.00 98.62 96 GLN A O 1
ATOM 632 N N . ALA A 1 97 ? 5.061 4.130 -2.340 1.00 98.56 97 ALA A N 1
ATOM 633 C CA . ALA A 1 97 ? 3.634 4.269 -2.101 1.00 98.56 97 ALA A CA 1
ATOM 634 C C . ALA A 1 97 ? 2.802 4.021 -3.375 1.00 98.56 97 ALA A C 1
ATOM 636 O O . ALA A 1 97 ? 1.782 3.335 -3.316 1.00 98.56 97 ALA A O 1
ATOM 637 N N . GLU A 1 98 ? 3.263 4.497 -4.535 1.00 97.94 98 GLU A N 1
ATOM 638 C CA . GLU A 1 98 ? 2.679 4.190 -5.849 1.00 97.94 98 GLU A CA 1
ATOM 639 C C . GLU A 1 98 ? 2.741 2.692 -6.158 1.00 97.94 98 GLU A C 1
ATOM 641 O O . GLU A 1 98 ? 1.765 2.116 -6.644 1.00 97.94 98 GLU A O 1
ATOM 646 N N . GLY A 1 99 ? 3.854 2.038 -5.809 1.00 98.44 99 GLY A N 1
ATOM 647 C CA . GLY A 1 99 ? 3.999 0.595 -5.954 1.00 98.44 99 GLY A CA 1
ATOM 648 C C . GLY A 1 99 ? 2.998 -0.207 -5.120 1.00 98.44 99 GLY A C 1
ATOM 649 O O . GLY A 1 99 ? 2.429 -1.188 -5.608 1.00 98.44 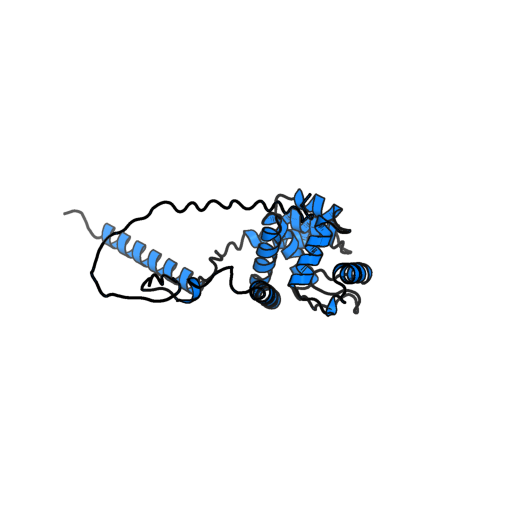99 GLY A O 1
ATOM 650 N N . ILE A 1 100 ? 2.726 0.237 -3.888 1.00 98.81 100 ILE A N 1
ATOM 651 C CA . ILE A 1 100 ? 1.662 -0.338 -3.055 1.00 98.81 100 ILE A CA 1
ATOM 652 C C . ILE A 1 100 ? 0.296 -0.086 -3.707 1.00 98.81 100 ILE A C 1
ATOM 654 O O . ILE A 1 100 ? -0.474 -1.027 -3.890 1.00 98.81 100 ILE A O 1
ATOM 658 N N . ALA A 1 101 ? 0.007 1.153 -4.118 1.00 98.50 101 ALA A N 1
ATOM 659 C CA . ALA A 1 101 ? -1.273 1.516 -4.724 1.00 98.50 101 ALA A CA 1
ATOM 660 C C . ALA A 1 101 ? -1.602 0.688 -5.977 1.00 98.50 101 ALA A C 1
ATOM 662 O O . ALA A 1 101 ? -2.733 0.233 -6.116 1.00 98.50 101 ALA A O 1
ATOM 663 N N . ALA A 1 102 ? -0.629 0.435 -6.857 1.00 98.25 102 ALA A N 1
ATOM 664 C CA . ALA A 1 102 ? -0.825 -0.394 -8.050 1.00 98.25 102 ALA A CA 1
ATOM 665 C C . ALA A 1 102 ? -1.170 -1.855 -7.730 1.00 98.25 102 ALA A C 1
ATOM 667 O O . ALA A 1 102 ? -1.940 -2.483 -8.453 1.00 98.25 102 ALA A O 1
ATOM 668 N N . ASN A 1 103 ? -0.638 -2.398 -6.633 1.00 98.75 103 ASN A N 1
ATOM 669 C CA . ASN A 1 103 ? -1.014 -3.737 -6.191 1.00 98.75 103 ASN A CA 1
ATOM 670 C C . ASN A 1 103 ? -2.434 -3.749 -5.619 1.00 98.75 103 ASN A C 1
ATOM 672 O O . ASN A 1 103 ? -3.229 -4.582 -6.031 1.00 98.75 103 ASN A O 1
ATOM 676 N N . LEU A 1 104 ? -2.801 -2.782 -4.774 1.00 98.69 104 LEU A N 1
ATOM 677 C CA . LEU A 1 104 ? -4.165 -2.704 -4.228 1.00 98.69 104 LEU A CA 1
ATOM 678 C C . LEU A 1 104 ? -5.230 -2.445 -5.305 1.00 98.69 104 LEU A C 1
ATOM 680 O O . LEU A 1 104 ? -6.361 -2.930 -5.193 1.00 98.69 104 LEU A O 1
ATOM 684 N N . GLU A 1 105 ? -4.875 -1.705 -6.358 1.00 98.00 105 GLU A N 1
ATOM 685 C CA . GLU A 1 105 ? -5.721 -1.558 -7.541 1.00 98.00 105 GLU A CA 1
ATOM 686 C C . GLU A 1 105 ? -5.966 -2.914 -8.212 1.00 98.00 105 GLU A C 1
ATOM 688 O O . GLU A 1 105 ? -7.116 -3.267 -8.468 1.00 98.00 105 GLU A O 1
ATOM 693 N N . ALA A 1 106 ? -4.904 -3.689 -8.448 1.00 97.62 106 ALA A N 1
ATOM 694 C CA . ALA A 1 106 ? -4.994 -4.997 -9.089 1.00 97.62 106 ALA A CA 1
ATOM 695 C C . ALA A 1 106 ? -5.745 -6.035 -8.234 1.00 97.62 106 ALA A C 1
ATOM 697 O O . ALA A 1 106 ? -6.521 -6.817 -8.776 1.00 97.62 106 ALA A O 1
ATOM 698 N N . GLU A 1 107 ? -5.546 -6.026 -6.914 1.00 97.62 107 GLU A N 1
ATOM 699 C CA . GLU A 1 107 ? -6.156 -6.997 -5.997 1.00 97.62 107 GLU A CA 1
ATOM 700 C C . GLU A 1 107 ? -7.659 -6.764 -5.797 1.00 97.62 107 GLU A C 1
ATOM 702 O O . GLU A 1 107 ? -8.452 -7.705 -5.765 1.00 97.62 107 GLU A O 1
ATOM 707 N N . SER A 1 108 ? -8.085 -5.507 -5.642 1.00 98.00 108 SER A N 1
ATOM 708 C CA . SER A 1 108 ? -9.463 -5.213 -5.218 1.00 98.00 108 SER A CA 1
ATOM 709 C C . SER A 1 108 ? -10.120 -4.032 -5.926 1.00 98.00 108 SER A C 1
ATOM 711 O O . SER A 1 108 ? -11.294 -3.742 -5.670 1.00 98.00 108 SER A O 1
ATOM 713 N N . GLY A 1 109 ? -9.393 -3.305 -6.779 1.00 97.06 109 GLY A N 1
ATOM 714 C CA . GLY A 1 109 ? -9.829 -1.997 -7.266 1.00 97.06 109 GLY A CA 1
ATOM 715 C C . GLY A 1 109 ? -10.095 -1.027 -6.112 1.00 97.06 109 GLY A C 1
ATOM 716 O O . GLY A 1 109 ? -11.061 -0.267 -6.162 1.00 97.06 109 GLY A O 1
ATOM 717 N N . PHE A 1 110 ? -9.293 -1.120 -5.043 1.00 97.88 110 PHE A N 1
ATOM 718 C CA . PHE A 1 110 ? -9.424 -0.361 -3.791 1.00 97.88 110 PHE A CA 1
ATOM 719 C C . PHE A 1 110 ? -10.703 -0.622 -2.975 1.00 97.88 110 PHE A C 1
ATOM 721 O O . PHE A 1 110 ? -11.042 0.133 -2.057 1.00 97.88 110 PHE A O 1
ATOM 728 N N . LYS A 1 111 ? -11.424 -1.713 -3.253 1.00 98.06 111 LYS A N 1
ATOM 729 C CA . LYS A 1 111 ? -12.617 -2.092 -2.490 1.00 98.06 111 LYS A CA 1
ATOM 730 C C . LYS A 1 111 ? -12.218 -2.799 -1.194 1.00 98.06 111 LYS A C 1
ATOM 732 O O . LYS A 1 111 ? -11.961 -3.998 -1.174 1.00 98.06 111 LYS A O 1
ATOM 737 N N . ALA A 1 112 ? -12.277 -2.077 -0.077 1.00 97.56 112 ALA A N 1
ATOM 738 C CA . ALA A 1 112 ? -11.986 -2.621 1.257 1.00 97.56 112 ALA A CA 1
ATOM 739 C C . ALA A 1 112 ? -12.939 -3.748 1.721 1.00 97.56 112 ALA A C 1
ATOM 741 O O . ALA A 1 112 ? -12.679 -4.409 2.722 1.00 97.56 112 ALA A O 1
ATOM 742 N N . ASN A 1 113 ? -14.046 -3.981 1.012 1.00 97.50 113 ASN A N 1
ATOM 743 C CA . ASN A 1 113 ? -14.977 -5.087 1.248 1.00 97.50 113 ASN A CA 1
ATOM 744 C C . ASN A 1 113 ? -14.987 -6.129 0.115 1.00 97.50 113 ASN A C 1
ATOM 746 O O . ASN A 1 113 ? -15.908 -6.947 0.049 1.00 97.50 113 ASN A O 1
ATOM 750 N N . ALA A 1 114 ? -14.003 -6.096 -0.792 1.00 97.62 114 ALA A N 1
ATOM 751 C CA . ALA A 1 114 ? -13.878 -7.095 -1.845 1.00 97.62 114 ALA A CA 1
ATOM 752 C C . ALA A 1 114 ? -13.706 -8.490 -1.244 1.00 97.62 114 ALA A C 1
ATOM 754 O O . ALA A 1 114 ? -12.944 -8.681 -0.299 1.00 97.62 114 ALA A O 1
ATOM 755 N N . THR A 1 115 ? -14.410 -9.458 -1.819 1.00 97.31 115 THR A N 1
ATOM 756 C CA . THR A 1 115 ? -14.292 -10.874 -1.477 1.00 97.31 115 THR A CA 1
ATOM 757 C C . THR A 1 115 ? -13.835 -11.627 -2.718 1.00 97.31 115 THR A C 1
ATOM 759 O O . THR A 1 115 ? -14.448 -11.476 -3.776 1.00 97.31 115 THR A O 1
ATOM 762 N N . GLY A 1 116 ? -12.783 -12.427 -2.579 1.00 94.50 116 GLY A N 1
ATOM 763 C CA . GLY A 1 116 ? -12.182 -13.218 -3.651 1.00 94.50 116 GLY A CA 1
ATOM 764 C C . GLY A 1 116 ? -12.003 -14.678 -3.250 1.00 94.50 116 GLY A C 1
ATOM 765 O O . GLY A 1 116 ? -12.427 -15.095 -2.170 1.00 94.50 116 GLY A O 1
ATOM 766 N N . ASP A 1 117 ? -11.400 -15.461 -4.145 1.00 91.31 117 ASP A N 1
ATOM 767 C CA . ASP A 1 117 ? -11.048 -16.874 -3.929 1.00 91.31 117 ASP A CA 1
ATOM 768 C C . ASP A 1 117 ? -12.180 -17.711 -3.294 1.00 91.31 117 ASP A C 1
ATOM 770 O O . ASP A 1 117 ? -12.052 -18.293 -2.218 1.00 91.31 117 ASP A O 1
ATOM 774 N N . GLY A 1 118 ? -13.374 -17.664 -3.896 1.00 90.12 118 GLY A N 1
ATOM 775 C CA . GLY A 1 118 ? -14.542 -18.404 -3.399 1.00 90.12 118 GLY A CA 1
ATOM 776 C C . GLY A 1 118 ? -15.012 -18.017 -1.986 1.00 90.12 118 GLY A C 1
ATOM 777 O O . GLY A 1 118 ? -15.725 -18.794 -1.355 1.00 90.12 118 GLY A O 1
ATOM 778 N N . GLY A 1 119 ? -14.623 -16.842 -1.478 1.00 91.81 119 GLY A N 1
ATOM 779 C CA . GLY A 1 119 ? -14.942 -16.373 -0.125 1.00 91.81 119 GLY A CA 1
ATOM 780 C C . GLY A 1 119 ? -13.755 -16.339 0.840 1.00 91.81 119 GLY A C 1
ATOM 781 O O . GLY A 1 119 ? -13.906 -15.834 1.956 1.00 91.81 119 GLY A O 1
ATOM 782 N N . GLN A 1 120 ? -12.598 -16.873 0.437 1.00 94.88 120 GLN A N 1
ATOM 783 C CA . GLN A 1 120 ? -11.428 -17.010 1.306 1.00 94.88 120 GLN A CA 1
ATOM 784 C C . GLN A 1 120 ? -10.580 -15.742 1.377 1.00 94.88 120 GLN A C 1
ATOM 786 O O . GLN A 1 120 ? -10.031 -15.453 2.439 1.00 94.88 120 GLN A O 1
ATOM 791 N N . ALA A 1 121 ? -10.504 -14.973 0.292 1.00 97.38 121 ALA A N 1
ATOM 792 C CA . ALA A 1 121 ? -9.755 -13.723 0.238 1.00 97.38 121 ALA A CA 1
ATOM 793 C C . ALA A 1 121 ? -10.650 -12.523 0.579 1.00 97.38 121 ALA A C 1
ATOM 795 O O . ALA A 1 121 ? -11.817 -12.479 0.174 1.00 97.38 121 ALA A O 1
ATOM 796 N N . TYR A 1 122 ? -10.124 -11.542 1.319 1.00 98.56 122 TYR A N 1
ATOM 797 C CA . TYR A 1 122 ? -10.895 -10.363 1.724 1.00 98.56 122 TYR A CA 1
ATOM 798 C C . TYR A 1 122 ? -10.081 -9.065 1.732 1.00 98.56 122 TYR A C 1
ATOM 800 O O . TYR A 1 122 ? -8.929 -9.048 2.154 1.00 98.56 122 TYR A O 1
ATOM 808 N N . GLY A 1 123 ? -10.724 -7.956 1.365 1.00 98.25 123 GLY A N 1
ATOM 809 C CA . GLY A 1 123 ? -10.230 -6.596 1.584 1.00 98.25 123 GLY A CA 1
ATOM 810 C C . GLY A 1 123 ? -9.274 -6.072 0.514 1.00 98.25 123 GLY A C 1
ATOM 811 O O . GLY A 1 123 ? -9.147 -6.650 -0.566 1.00 98.25 123 GLY A O 1
ATOM 812 N N . LEU A 1 124 ? -8.619 -4.949 0.828 1.00 98.62 124 LEU A N 1
ATOM 813 C CA . LEU A 1 124 ? -7.781 -4.184 -0.102 1.00 98.62 124 LEU A CA 1
ATOM 814 C C . LEU A 1 124 ? -6.677 -5.021 -0.758 1.00 98.62 124 LEU A C 1
ATOM 816 O O . LEU A 1 124 ? -6.473 -4.892 -1.962 1.00 98.62 124 LEU A O 1
ATOM 820 N N . ALA A 1 125 ? -6.010 -5.868 0.029 1.00 98.25 125 ALA A N 1
ATOM 821 C CA . ALA A 1 125 ? -4.924 -6.742 -0.415 1.00 98.25 125 ALA A CA 1
ATOM 822 C C . ALA A 1 125 ? -5.354 -8.218 -0.525 1.00 98.25 125 ALA A C 1
ATOM 824 O O . ALA A 1 125 ? -4.521 -9.109 -0.449 1.00 98.25 125 ALA A O 1
ATOM 825 N N . GLN A 1 126 ? -6.665 -8.494 -0.608 1.00 98.38 126 GLN A N 1
ATOM 826 C CA . GLN A 1 126 ? -7.199 -9.854 -0.786 1.00 98.38 126 GLN A CA 1
ATOM 827 C C . GLN A 1 126 ? -6.601 -10.899 0.185 1.00 98.38 126 GLN A C 1
ATOM 829 O O . GLN A 1 126 ? -6.282 -12.026 -0.183 1.00 98.38 126 GLN A O 1
ATOM 834 N N . TRP A 1 127 ? -6.483 -10.545 1.469 1.00 98.38 127 TRP A N 1
ATOM 835 C CA . TRP A 1 127 ? -5.861 -11.400 2.481 1.00 98.38 127 TRP A CA 1
ATOM 836 C C . TRP A 1 127 ? -6.562 -12.752 2.616 1.00 98.38 127 TRP A C 1
ATOM 838 O O . TRP A 1 127 ? -7.776 -12.800 2.818 1.00 98.38 127 TRP A O 1
ATOM 848 N N . HIS A 1 128 ? -5.789 -13.837 2.613 1.00 97.19 128 HIS A N 1
ATOM 849 C CA . HIS A 1 128 ? -6.247 -15.190 2.940 1.00 97.19 128 HIS A CA 1
ATOM 850 C C . HIS A 1 128 ? -6.477 -15.389 4.456 1.00 97.19 128 HIS A C 1
ATOM 852 O O . HIS A 1 128 ? -6.073 -14.540 5.261 1.00 97.19 128 HIS A O 1
ATOM 858 N N . PRO A 1 129 ? -7.149 -16.483 4.880 1.00 98.00 129 PRO A N 1
ATOM 859 C CA . PRO A 1 129 ? -7.607 -16.661 6.263 1.00 98.00 129 PRO A CA 1
ATOM 860 C C . PRO A 1 129 ? -6.523 -16.561 7.346 1.00 98.00 129 PRO A C 1
ATOM 862 O O . PRO A 1 129 ? -6.798 -16.083 8.446 1.00 98.00 129 PRO A O 1
ATOM 865 N N . ASP A 1 130 ? -5.295 -16.975 7.048 1.00 97.38 130 ASP A N 1
ATOM 866 C CA . ASP A 1 130 ? -4.148 -16.868 7.951 1.00 97.38 130 ASP A CA 1
ATOM 867 C C . ASP A 1 130 ? -3.808 -15.402 8.262 1.00 97.38 130 ASP A C 1
ATOM 869 O O . ASP A 1 130 ? -3.710 -15.018 9.429 1.00 97.38 130 ASP A O 1
ATOM 873 N N . ARG A 1 131 ? -3.736 -14.547 7.238 1.00 98.00 131 ARG A N 1
ATOM 874 C CA . ARG A 1 131 ? -3.458 -13.113 7.412 1.00 98.00 131 ARG A CA 1
ATOM 875 C C . ARG A 1 131 ? -4.660 -12.350 7.974 1.00 98.00 131 ARG A C 1
ATOM 877 O O . ARG A 1 131 ? -4.477 -11.414 8.751 1.00 98.00 131 ARG A O 1
ATOM 884 N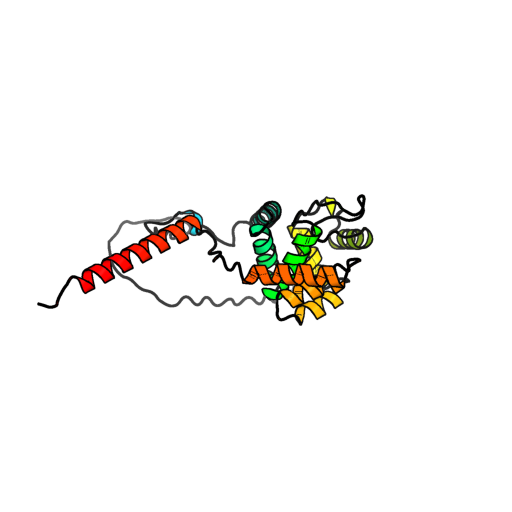 N . GLN A 1 132 ? -5.889 -12.797 7.696 1.00 98.44 132 GLN A N 1
ATOM 885 C CA . GLN A 1 132 ? -7.087 -12.287 8.383 1.00 98.44 132 GLN A CA 1
ATOM 886 C C . GLN A 1 132 ? -7.052 -12.585 9.894 1.00 98.44 132 GLN A C 1
ATOM 888 O O . GLN A 1 132 ? -7.482 -11.755 10.697 1.00 98.44 132 GLN A O 1
ATOM 893 N N . ALA A 1 133 ? -6.518 -13.742 10.304 1.00 98.12 133 ALA A N 1
ATOM 894 C CA . ALA A 1 133 ? -6.339 -14.065 11.717 1.00 98.12 133 ALA A CA 1
ATOM 895 C C . ALA A 1 133 ? -5.271 -13.179 12.380 1.00 98.12 133 ALA A C 1
ATOM 897 O O . ALA A 1 133 ? -5.459 -12.756 13.521 1.00 98.12 133 ALA A O 1
ATOM 898 N N . GLU A 1 134 ? -4.188 -12.842 11.673 1.00 98.00 134 GLU A N 1
ATOM 899 C CA . GLU A 1 134 ? -3.195 -11.871 12.158 1.00 98.00 134 GLU A CA 1
ATOM 900 C C . GLU A 1 134 ? -3.795 -10.468 12.324 1.00 98.00 134 GLU A C 1
ATOM 902 O O . GLU A 1 134 ? -3.578 -9.830 13.358 1.00 98.00 134 GLU A O 1
ATOM 907 N N . PHE A 1 135 ? -4.641 -10.023 11.386 1.00 98.44 135 PHE A N 1
ATOM 908 C CA . PHE A 1 135 ? -5.419 -8.793 11.560 1.00 98.44 135 PHE A CA 1
ATOM 909 C C . PHE A 1 135 ? -6.261 -8.854 12.842 1.00 98.44 135 PHE A C 1
ATOM 911 O O . PHE A 1 135 ? -6.210 -7.948 13.676 1.00 98.44 135 PHE A O 1
ATOM 918 N N . ALA A 1 136 ? -7.012 -9.941 13.041 1.00 98.12 136 ALA A N 1
ATOM 919 C CA . ALA A 1 136 ? -7.881 -10.080 14.205 1.00 98.12 136 ALA A CA 1
ATOM 920 C C . ALA A 1 136 ? -7.104 -10.060 15.530 1.00 98.12 136 ALA A C 1
ATOM 922 O O . ALA A 1 136 ? -7.560 -9.439 16.492 1.00 98.12 136 ALA A O 1
ATOM 923 N N . LYS A 1 137 ? -5.914 -10.670 15.573 1.00 96.81 137 LYS A N 1
ATOM 924 C CA . LYS A 1 137 ? -5.011 -10.605 16.734 1.00 96.81 137 LYS A CA 1
ATOM 925 C C . LYS A 1 137 ? -4.530 -9.179 17.002 1.00 96.81 137 LYS A C 1
ATOM 927 O O . LYS A 1 137 ? -4.496 -8.761 18.156 1.00 96.81 137 LYS A O 1
ATOM 932 N N . GLN A 1 138 ? -4.181 -8.435 15.953 1.00 95.31 138 GLN A N 1
ATOM 933 C CA . GLN A 1 138 ? -3.623 -7.088 16.072 1.00 95.31 138 GLN A CA 1
ATOM 934 C C . GLN A 1 138 ? -4.677 -6.024 16.428 1.00 95.31 138 GLN A C 1
ATOM 936 O O . GLN A 1 138 ? -4.369 -5.088 17.167 1.00 95.31 138 GLN A O 1
ATOM 941 N N . TYR A 1 139 ? -5.906 -6.151 15.919 1.00 95.12 139 TYR A N 1
ATOM 942 C CA . TYR A 1 139 ? -6.951 -5.120 16.038 1.00 95.12 139 TYR A CA 1
ATOM 943 C C . TYR A 1 139 ? -8.153 -5.536 16.897 1.00 95.12 139 TYR A C 1
ATOM 945 O O . TYR A 1 139 ? -9.067 -4.735 17.102 1.00 95.12 139 TYR A O 1
ATOM 953 N N . GLY A 1 140 ? -8.183 -6.777 17.392 1.00 97.44 140 GLY A N 1
ATOM 954 C CA . GLY A 1 140 ? -9.250 -7.284 18.260 1.00 97.44 140 GLY A CA 1
ATOM 955 C C . GLY A 1 140 ? -10.619 -7.388 17.579 1.00 97.44 140 GLY A C 1
ATOM 956 O O . GLY A 1 140 ? -11.644 -7.402 18.262 1.00 97.44 140 GLY A O 1
ATOM 957 N N . LYS A 1 141 ? -10.666 -7.420 16.241 1.00 97.75 141 LYS A N 1
ATOM 958 C CA . LYS A 1 141 ? -11.907 -7.493 15.456 1.00 97.75 141 LYS A CA 1
ATOM 959 C C . LYS A 1 141 ? -11.706 -8.263 14.153 1.00 97.75 141 LYS A C 1
ATOM 961 O O . LYS A 1 141 ? -10.612 -8.283 13.604 1.00 97.75 141 LYS A O 1
ATOM 966 N N . ASP A 1 142 ? -12.783 -8.855 13.642 1.00 97.75 142 ASP A N 1
ATOM 967 C CA . ASP A 1 142 ? -12.796 -9.446 12.299 1.00 97.75 142 ASP A CA 1
ATOM 968 C C . ASP A 1 142 ? -12.499 -8.367 11.248 1.00 97.75 142 ASP A C 1
ATOM 970 O O . ASP A 1 142 ? -13.047 -7.262 11.318 1.00 97.75 142 ASP A O 1
ATOM 974 N N . ILE A 1 143 ? -11.672 -8.695 10.256 1.00 97.94 143 ILE A N 1
ATOM 975 C CA . ILE A 1 143 ? -11.330 -7.789 9.156 1.00 97.94 143 ILE A CA 1
ATOM 976 C C . ILE A 1 143 ? -12.566 -7.317 8.373 1.00 97.94 143 ILE A C 1
ATOM 978 O O . ILE A 1 143 ? -12.585 -6.202 7.858 1.00 97.94 143 ILE A O 1
ATOM 982 N N . ARG A 1 144 ? -13.659 -8.086 8.351 1.00 97.50 144 ARG A N 1
ATOM 983 C CA . ARG A 1 144 ? -14.939 -7.692 7.734 1.00 97.50 144 ARG A CA 1
ATOM 984 C C . ARG A 1 144 ? -15.620 -6.525 8.442 1.00 97.50 144 ARG A C 1
ATOM 986 O O . ARG A 1 144 ? -16.488 -5.878 7.868 1.00 97.50 144 ARG A O 1
ATOM 993 N N . LYS A 1 145 ? -15.224 -6.248 9.685 1.00 97.81 145 LYS A N 1
ATOM 994 C CA . LYS A 1 145 ? -15.681 -5.102 10.483 1.00 97.81 145 LYS A CA 1
ATOM 995 C C . LYS A 1 145 ? -14.700 -3.927 10.434 1.00 97.81 145 LYS A C 1
ATOM 997 O O . LYS A 1 145 ? -14.880 -2.973 11.188 1.00 97.81 145 LYS A O 1
ATOM 1002 N N . SER A 1 146 ? -13.656 -4.013 9.608 1.00 97.19 146 SER A N 1
ATOM 1003 C CA . SER A 1 146 ? -12.656 -2.959 9.453 1.00 97.19 146 SER A CA 1
ATOM 1004 C C . SER A 1 146 ? -13.037 -1.943 8.376 1.00 97.19 146 SER A C 1
ATOM 1006 O O . SER A 1 146 ? -13.787 -2.233 7.442 1.00 97.19 146 SER A O 1
ATOM 1008 N N . THR A 1 147 ? -12.490 -0.742 8.509 1.00 97.19 147 THR A N 1
ATOM 1009 C CA . THR A 1 147 ? -12.495 0.298 7.477 1.00 97.19 147 THR A CA 1
ATOM 1010 C C . THR A 1 147 ? -11.328 0.116 6.500 1.00 97.19 147 THR A C 1
ATOM 1012 O O . THR A 1 147 ? -10.356 -0.579 6.796 1.00 97.19 147 THR A O 1
ATOM 1015 N N . GLY A 1 148 ? -11.376 0.788 5.346 1.00 97.56 148 GLY A N 1
ATOM 1016 C CA . GLY A 1 148 ? -10.242 0.823 4.418 1.00 97.56 148 GLY A CA 1
ATOM 1017 C C . GLY A 1 148 ? -8.994 1.435 5.059 1.00 97.56 148 GLY A C 1
ATOM 1018 O O . GLY A 1 148 ? -7.901 0.913 4.885 1.00 97.56 148 GLY A O 1
ATOM 1019 N N . ALA A 1 149 ? -9.158 2.472 5.882 1.00 97.06 149 ALA A N 1
ATOM 1020 C CA . ALA A 1 149 ? -8.058 3.067 6.642 1.00 97.06 149 ALA A CA 1
ATOM 1021 C C . ALA A 1 149 ? -7.383 2.076 7.614 1.00 97.06 149 ALA A C 1
ATOM 1023 O O . ALA A 1 149 ? -6.157 2.031 7.691 1.00 97.06 149 ALA A O 1
ATOM 1024 N N . GLU A 1 150 ? -8.159 1.250 8.325 1.00 98.31 150 GLU A N 1
ATOM 1025 C CA . GLU A 1 150 ? -7.609 0.191 9.188 1.00 98.31 150 GLU A CA 1
ATOM 1026 C C . GLU A 1 150 ? -6.880 -0.887 8.377 1.00 98.31 150 GLU A C 1
ATOM 1028 O O . GLU A 1 150 ? -5.848 -1.389 8.815 1.00 98.31 150 GLU A O 1
ATOM 1033 N N . GLN A 1 151 ? -7.374 -1.213 7.180 1.00 98.75 151 GLN A N 1
ATOM 1034 C CA . GLN A 1 151 ? -6.699 -2.140 6.270 1.00 98.75 151 GLN A CA 1
ATOM 1035 C C . GLN A 1 151 ? -5.381 -1.567 5.735 1.00 98.75 151 GLN A C 1
ATOM 1037 O O . GLN A 1 151 ? -4.381 -2.278 5.718 1.00 98.75 151 GLN A O 1
ATOM 1042 N N . LEU A 1 152 ? -5.329 -0.280 5.374 1.00 98.69 152 LEU A N 1
ATOM 1043 C CA . LEU A 1 152 ? -4.073 0.384 5.002 1.00 98.69 152 LEU A CA 1
ATOM 1044 C C . LEU A 1 152 ? -3.069 0.416 6.167 1.00 98.69 152 LEU A C 1
ATOM 1046 O O . LEU A 1 152 ? -1.875 0.183 5.962 1.00 98.69 152 LEU A O 1
ATOM 1050 N N . GLU A 1 153 ? -3.540 0.638 7.399 1.00 98.44 153 GLU A N 1
ATOM 1051 C CA . GLU A 1 153 ? -2.680 0.542 8.585 1.00 98.44 153 GLU A CA 1
ATOM 1052 C C . GLU A 1 153 ? -2.172 -0.880 8.797 1.00 98.44 153 GLU A C 1
ATOM 1054 O O . GLU A 1 153 ? -1.016 -1.051 9.180 1.00 98.44 153 GLU A O 1
ATOM 1059 N N . PHE A 1 154 ? -2.987 -1.896 8.517 1.00 98.69 154 PHE A N 1
ATOM 1060 C CA . PHE A 1 154 ? -2.544 -3.279 8.623 1.00 98.69 154 PHE A CA 1
ATOM 1061 C C . PHE A 1 154 ? -1.445 -3.610 7.609 1.00 98.69 154 PHE A C 1
ATOM 1063 O O . PHE A 1 154 ? -0.424 -4.167 8.007 1.00 98.69 154 PHE A O 1
ATOM 1070 N N . ILE A 1 155 ? -1.571 -3.165 6.352 1.00 98.81 155 ILE A N 1
ATOM 1071 C CA . ILE A 1 155 ? -0.491 -3.281 5.353 1.00 98.81 155 ILE A CA 1
ATOM 1072 C C . ILE A 1 155 ? 0.793 -2.633 5.890 1.00 98.81 155 ILE A C 1
ATOM 1074 O O . ILE A 1 155 ? 1.866 -3.243 5.887 1.00 98.81 155 ILE A O 1
ATOM 1078 N N . ASN A 1 156 ? 0.694 -1.406 6.414 1.00 98.75 156 ASN A N 1
ATOM 1079 C CA . ASN A 1 156 ? 1.841 -0.711 6.996 1.00 98.75 156 ASN A CA 1
ATOM 1080 C C . ASN A 1 156 ? 2.431 -1.472 8.198 1.00 98.75 156 ASN A C 1
ATOM 1082 O O . ASN A 1 156 ? 3.653 -1.577 8.329 1.00 98.75 156 ASN A O 1
ATOM 1086 N N . HIS A 1 157 ? 1.589 -2.023 9.075 1.00 98.50 157 HIS A N 1
ATOM 1087 C CA . HIS A 1 157 ? 2.022 -2.858 10.189 1.00 98.50 157 HIS A CA 1
ATOM 1088 C C . HIS A 1 157 ? 2.797 -4.080 9.687 1.00 98.50 157 HIS A C 1
ATOM 1090 O O . HIS A 1 157 ? 3.915 -4.310 10.147 1.00 98.50 157 HIS A O 1
ATOM 1096 N N . GLU A 1 158 ? 2.252 -4.828 8.729 1.00 98.62 158 GLU A N 1
ATOM 1097 C CA . GLU A 1 158 ? 2.875 -6.036 8.187 1.00 98.62 158 GLU A CA 1
ATOM 1098 C C . GLU A 1 158 ? 4.243 -5.749 7.563 1.00 98.62 158 GLU A C 1
ATOM 1100 O O . GLU A 1 158 ? 5.209 -6.446 7.880 1.00 98.62 158 GLU A O 1
ATOM 1105 N N . LEU A 1 159 ? 4.348 -4.683 6.763 1.00 98.75 159 LEU A N 1
ATOM 1106 C CA . LEU A 1 159 ? 5.585 -4.287 6.082 1.00 98.75 159 LEU A CA 1
ATOM 1107 C C . LEU A 1 159 ? 6.658 -3.721 7.029 1.00 98.75 159 LEU A C 1
ATOM 1109 O O . LEU A 1 159 ? 7.840 -3.723 6.689 1.00 98.75 159 LEU A O 1
ATOM 1113 N N . THR A 1 160 ? 6.285 -3.203 8.203 1.00 98.44 160 THR A N 1
ATOM 1114 C CA . THR A 1 160 ? 7.239 -2.521 9.104 1.00 98.44 160 THR A CA 1
ATOM 1115 C C . THR A 1 160 ? 7.579 -3.302 10.363 1.00 98.44 160 THR A C 1
ATOM 1117 O O . THR A 1 160 ? 8.715 -3.249 10.835 1.00 98.44 160 THR A O 1
ATOM 1120 N N . ARG A 1 161 ? 6.605 -4.004 10.943 1.00 96.19 161 ARG A N 1
ATOM 1121 C CA . ARG A 1 161 ? 6.715 -4.615 12.277 1.00 96.19 161 ARG A CA 1
ATOM 1122 C C . ARG A 1 161 ? 6.207 -6.057 12.318 1.00 96.19 161 ARG A C 1
ATOM 1124 O O . ARG A 1 161 ? 6.738 -6.835 13.116 1.00 96.19 161 ARG A O 1
ATOM 1131 N N . GLY A 1 162 ? 5.270 -6.414 11.444 1.00 95.19 162 GLY A N 1
ATOM 1132 C CA . GLY A 1 162 ? 4.631 -7.726 11.372 1.00 95.19 162 GLY A CA 1
ATOM 1133 C C . GLY A 1 162 ? 5.423 -8.775 10.588 1.00 95.19 162 GLY A C 1
ATOM 1134 O O . GLY A 1 162 ? 6.657 -8.767 10.561 1.00 95.19 162 GLY A O 1
ATOM 1135 N N . ASN A 1 163 ? 4.696 -9.711 9.977 1.00 96.06 163 ASN A N 1
ATOM 1136 C CA . ASN A 1 163 ? 5.274 -10.903 9.350 1.00 96.06 163 ASN A CA 1
ATOM 1137 C C . ASN A 1 163 ? 5.868 -10.637 7.955 1.00 96.06 163 ASN A C 1
ATOM 1139 O O . ASN A 1 163 ? 6.732 -11.387 7.512 1.00 96.06 163 ASN A O 1
ATOM 1143 N N . GLU A 1 164 ? 5.503 -9.528 7.307 1.00 98.31 164 GLU A N 1
ATOM 1144 C CA . GLU A 1 164 ? 5.938 -9.179 5.945 1.00 98.31 164 GLU A CA 1
ATOM 1145 C C . GLU A 1 164 ? 7.091 -8.153 5.919 1.00 98.31 164 GLU A C 1
ATOM 1147 O O . GLU A 1 164 ? 7.351 -7.486 4.915 1.00 98.31 164 GLU A O 1
ATOM 1152 N N . LYS A 1 165 ? 7.850 -8.036 7.017 1.00 98.25 165 LYS A N 1
ATOM 1153 C CA . LYS A 1 165 ? 9.020 -7.137 7.119 1.00 98.25 165 LYS A CA 1
ATOM 1154 C C . LYS A 1 165 ? 10.087 -7.384 6.058 1.00 98.25 165 LYS A C 1
ATOM 1156 O O . LYS A 1 165 ? 10.800 -6.454 5.682 1.00 98.25 165 LYS A O 1
ATOM 1161 N N . SER A 1 166 ? 10.231 -8.627 5.598 1.00 98.38 166 SER A N 1
ATOM 1162 C CA . SER A 1 166 ? 11.164 -8.963 4.517 1.00 98.38 166 SER A CA 1
ATOM 1163 C C . SER A 1 166 ? 10.774 -8.237 3.225 1.00 98.38 166 SER A C 1
ATOM 1165 O O . SER A 1 166 ? 11.601 -7.536 2.638 1.00 98.38 166 SER A O 1
ATOM 1167 N N . ALA A 1 167 ? 9.491 -8.305 2.847 1.00 98.56 167 ALA A N 1
ATOM 1168 C CA . ALA A 1 167 ? 8.947 -7.565 1.714 1.00 98.56 167 ALA A CA 1
ATOM 1169 C C . ALA A 1 167 ? 9.095 -6.052 1.920 1.00 98.56 167 ALA A C 1
ATOM 1171 O O . ALA A 1 167 ? 9.579 -5.355 1.032 1.00 98.56 167 ALA A O 1
ATOM 1172 N N . GLY A 1 168 ? 8.786 -5.551 3.121 1.00 98.69 168 GLY A N 1
ATOM 1173 C CA . GLY A 1 168 ? 8.966 -4.138 3.455 1.00 98.69 168 GLY A CA 1
ATOM 1174 C C . GLY A 1 168 ? 10.418 -3.658 3.357 1.00 98.69 168 GLY A C 1
ATOM 1175 O O . GLY A 1 168 ? 10.669 -2.559 2.870 1.00 98.69 168 GLY A O 1
ATOM 1176 N N . THR A 1 169 ? 11.390 -4.483 3.750 1.00 98.75 169 THR A N 1
ATOM 1177 C CA . THR A 1 169 ? 12.824 -4.166 3.628 1.00 98.75 169 THR A CA 1
ATOM 1178 C C . THR A 1 169 ? 13.244 -4.062 2.166 1.00 98.75 169 THR A C 1
ATOM 1180 O O . THR A 1 169 ? 13.930 -3.111 1.795 1.00 98.75 169 THR A O 1
ATOM 1183 N N . LYS A 1 170 ? 12.793 -4.997 1.321 1.00 98.75 170 LYS A N 1
ATOM 1184 C CA . LYS A 1 170 ? 13.034 -4.948 -0.128 1.00 98.75 170 LYS A CA 1
ATOM 1185 C C . LYS A 1 170 ? 12.362 -3.730 -0.761 1.00 98.75 170 LYS A C 1
ATOM 1187 O O . LYS A 1 170 ? 12.998 -3.025 -1.536 1.00 98.75 170 LYS A O 1
ATOM 1192 N N . LEU A 1 171 ? 11.119 -3.434 -0.376 1.00 98.69 171 LEU A N 1
ATOM 1193 C CA . LEU A 1 171 ? 10.379 -2.275 -0.873 1.00 98.69 171 LEU A CA 1
ATOM 1194 C C . LEU A 1 171 ? 11.093 -0.962 -0.532 1.00 98.69 171 LEU A C 1
ATOM 1196 O O . LEU A 1 171 ? 11.178 -0.083 -1.381 1.00 98.69 171 LEU A O 1
ATOM 1200 N N . ARG A 1 172 ? 11.684 -0.841 0.664 1.00 98.50 172 ARG A N 1
ATOM 1201 C CA . ARG A 1 172 ? 12.466 0.349 1.048 1.00 98.50 172 ARG A CA 1
ATOM 1202 C C . ARG A 1 172 ? 13.707 0.587 0.187 1.00 98.50 172 ARG A C 1
ATOM 1204 O O . ARG A 1 172 ? 14.193 1.713 0.155 1.00 98.50 172 ARG A O 1
ATOM 1211 N N . ALA A 1 173 ? 14.219 -0.445 -0.480 1.00 97.94 173 ALA A N 1
ATOM 1212 C CA . ALA A 1 173 ? 15.338 -0.325 -1.409 1.00 97.94 173 ALA A CA 1
ATOM 1213 C C . ALA A 1 173 ? 14.898 0.066 -2.832 1.00 97.94 173 ALA A C 1
ATOM 1215 O O . ALA A 1 173 ? 15.750 0.390 -3.656 1.00 97.94 173 ALA A O 1
ATOM 1216 N N . ALA A 1 174 ? 13.594 0.041 -3.130 1.00 97.81 174 ALA A N 1
ATOM 1217 C CA . ALA A 1 174 ? 13.073 0.439 -4.430 1.00 97.81 174 ALA A CA 1
ATOM 1218 C C . ALA A 1 174 ? 13.183 1.957 -4.622 1.00 97.81 174 ALA A C 1
ATOM 1220 O O . ALA A 1 174 ? 12.825 2.732 -3.731 1.00 97.81 174 ALA A O 1
ATOM 1221 N N . THR A 1 175 ? 13.643 2.363 -5.805 1.00 95.69 175 THR A N 1
ATOM 1222 C CA . THR A 1 175 ? 13.837 3.769 -6.198 1.00 95.69 175 THR A CA 1
ATOM 1223 C C . THR A 1 175 ? 12.955 4.191 -7.374 1.00 95.69 175 THR A C 1
ATOM 1225 O O . THR A 1 175 ? 13.022 5.338 -7.806 1.00 95.69 175 THR A O 1
ATOM 1228 N N . SER A 1 176 ? 12.129 3.281 -7.894 1.00 96.75 176 SER A N 1
ATOM 1229 C CA . SER A 1 176 ? 11.176 3.537 -8.973 1.00 96.75 176 SER A CA 1
ATOM 1230 C C . SER A 1 176 ? 9.821 2.904 -8.653 1.00 96.75 176 SER A C 1
ATOM 1232 O O . SER A 1 176 ? 9.755 1.875 -7.974 1.00 96.75 176 SER A O 1
ATOM 1234 N N . SER A 1 177 ? 8.734 3.495 -9.156 1.00 97.06 177 SER A N 1
ATOM 1235 C CA . SER A 1 177 ? 7.378 2.970 -8.934 1.00 97.06 177 SER A CA 1
ATOM 1236 C C . SER A 1 177 ? 7.193 1.594 -9.580 1.00 97.06 177 SER A C 1
ATOM 1238 O O . SER A 1 177 ? 6.518 0.732 -9.018 1.00 97.06 177 SER A O 1
ATOM 1240 N N . TYR A 1 178 ? 7.861 1.352 -10.717 1.00 97.69 178 TYR A N 1
ATOM 1241 C CA . TYR A 1 178 ? 7.874 0.049 -11.385 1.00 97.69 178 TYR A CA 1
ATOM 1242 C C . TYR A 1 178 ? 8.494 -1.039 -10.497 1.00 97.69 178 TYR A C 1
ATOM 1244 O O . TYR A 1 178 ? 7.892 -2.100 -10.294 1.00 97.69 178 TYR A O 1
ATOM 1252 N N . ASP A 1 179 ? 9.684 -0.778 -9.946 1.00 98.12 179 ASP A N 1
ATOM 1253 C CA . ASP A 1 179 ? 10.383 -1.739 -9.090 1.00 98.12 179 ASP A CA 1
ATOM 1254 C C . ASP A 1 179 ? 9.628 -1.948 -7.780 1.00 98.12 179 ASP A C 1
ATOM 1256 O O . ASP A 1 179 ? 9.464 -3.084 -7.338 1.00 98.12 179 ASP A O 1
ATOM 1260 N N . ALA A 1 180 ? 9.103 -0.871 -7.189 1.00 98.69 180 ALA A N 1
ATOM 1261 C CA . ALA A 1 180 ? 8.292 -0.936 -5.982 1.00 98.69 180 ALA A CA 1
ATOM 1262 C C . ALA A 1 180 ? 7.062 -1.836 -6.171 1.00 98.69 180 ALA A C 1
ATOM 1264 O O . ALA A 1 180 ? 6.841 -2.748 -5.373 1.00 98.69 180 ALA A O 1
ATOM 1265 N N . ALA A 1 181 ? 6.297 -1.643 -7.251 1.00 98.62 181 ALA A N 1
ATOM 1266 C CA . ALA A 1 181 ? 5.133 -2.478 -7.540 1.00 98.62 181 ALA A CA 1
ATOM 1267 C C . ALA A 1 181 ? 5.518 -3.933 -7.826 1.00 98.62 181 ALA A C 1
ATOM 1269 O O . ALA A 1 181 ? 4.835 -4.850 -7.365 1.00 98.62 181 ALA A O 1
ATOM 1270 N N . SER A 1 182 ? 6.623 -4.147 -8.548 1.00 98.56 182 SER A N 1
ATOM 1271 C CA . SER A 1 182 ? 7.160 -5.482 -8.826 1.00 98.56 182 SER A CA 1
ATOM 1272 C C . SER A 1 182 ? 7.557 -6.211 -7.540 1.00 98.56 182 SER A C 1
ATOM 1274 O O . SER A 1 182 ? 7.286 -7.403 -7.398 1.00 98.56 182 SER A O 1
ATOM 1276 N N . ILE A 1 183 ? 8.174 -5.499 -6.591 1.00 98.75 183 ILE A N 1
ATOM 1277 C CA . ILE A 1 183 ? 8.564 -6.029 -5.281 1.00 98.75 183 ILE A CA 1
ATOM 1278 C C . ILE A 1 183 ? 7.328 -6.360 -4.448 1.00 98.75 183 ILE A C 1
ATOM 1280 O O . ILE A 1 183 ? 7.238 -7.478 -3.952 1.00 98.75 183 ILE A O 1
ATOM 1284 N N . VAL A 1 184 ? 6.358 -5.447 -4.323 1.00 98.75 184 VAL A N 1
ATOM 1285 C CA . VAL A 1 184 ? 5.115 -5.720 -3.576 1.00 98.75 184 VAL A CA 1
ATOM 1286 C C . VAL A 1 184 ? 4.398 -6.938 -4.163 1.00 98.75 184 VAL A C 1
ATOM 1288 O O . VAL A 1 184 ? 4.039 -7.850 -3.422 1.00 98.75 184 VAL A O 1
ATOM 1291 N N . SER A 1 185 ? 4.296 -7.028 -5.491 1.00 98.69 185 SER A N 1
ATOM 1292 C CA . SER A 1 185 ? 3.665 -8.167 -6.158 1.00 98.69 185 SER A CA 1
ATOM 1293 C C . SER A 1 185 ? 4.362 -9.489 -5.825 1.00 98.69 185 SER A C 1
ATOM 1295 O O . SER A 1 185 ? 3.715 -10.442 -5.401 1.00 98.69 185 SER A O 1
ATOM 1297 N N . ARG A 1 186 ? 5.692 -9.557 -5.960 1.00 98.31 186 ARG A N 1
ATOM 1298 C CA . ARG A 1 186 ? 6.444 -10.809 -5.761 1.00 98.31 186 ARG A CA 1
ATOM 1299 C C . ARG A 1 186 ? 6.617 -11.199 -4.304 1.00 98.31 186 ARG A C 1
ATOM 1301 O O . ARG A 1 186 ? 6.716 -12.384 -4.015 1.00 98.31 186 ARG A O 1
ATOM 1308 N N . GLU A 1 187 ? 6.739 -10.220 -3.418 1.00 98.25 187 GLU A N 1
ATOM 1309 C CA . GLU A 1 187 ? 7.204 -10.446 -2.051 1.00 98.25 187 GLU A CA 1
ATOM 1310 C C . GLU A 1 187 ? 6.072 -10.372 -1.035 1.00 98.25 187 GLU A C 1
ATOM 1312 O O . GLU A 1 187 ? 6.094 -11.136 -0.076 1.00 98.25 187 GLU A O 1
ATOM 1317 N N . TYR A 1 188 ? 5.092 -9.489 -1.240 1.00 98.50 188 TYR A N 1
ATOM 1318 C CA . TYR A 1 188 ? 3.977 -9.280 -0.314 1.00 98.50 188 TYR A CA 1
ATOM 1319 C C . TYR A 1 188 ? 2.714 -10.030 -0.761 1.00 98.50 188 TYR A C 1
ATOM 1321 O O . TYR A 1 188 ? 2.162 -10.791 0.031 1.00 98.50 188 TYR A O 1
ATOM 1329 N N . GLU A 1 189 ? 2.298 -9.883 -2.025 1.00 97.56 189 GLU A N 1
ATOM 1330 C CA . GLU A 1 189 ? 1.072 -10.529 -2.537 1.00 97.56 189 GLU A CA 1
ATOM 1331 C C . GLU A 1 189 ? 1.299 -11.986 -2.959 1.00 97.56 189 GLU A C 1
ATOM 1333 O O . GLU A 1 189 ? 0.495 -12.862 -2.650 1.00 97.56 189 GLU A O 1
ATOM 1338 N N . ARG A 1 190 ? 2.434 -12.272 -3.612 1.00 97.12 190 ARG A N 1
ATOM 1339 C CA . ARG A 1 190 ? 2.847 -13.615 -4.065 1.00 97.12 190 ARG A CA 1
ATOM 1340 C C . ARG A 1 190 ? 1.779 -14.327 -4.928 1.00 97.12 190 ARG A C 1
ATOM 1342 O O . ARG A 1 190 ? 1.389 -15.451 -4.604 1.00 97.12 190 ARG A O 1
ATOM 1349 N N . PRO A 1 191 ? 1.322 -13.724 -6.047 1.00 94.44 191 PRO A N 1
ATOM 1350 C CA . PRO A 1 191 ? 0.338 -14.349 -6.926 1.00 94.44 191 PRO A CA 1
ATOM 1351 C C . PRO A 1 191 ? 0.931 -15.555 -7.669 1.00 94.44 191 PRO A C 1
ATOM 1353 O O . PRO A 1 191 ? 2.148 -15.673 -7.831 1.00 94.44 191 PRO A O 1
ATOM 1356 N N . ALA A 1 192 ? 0.062 -16.425 -8.192 1.00 94.88 192 ALA A N 1
ATOM 1357 C CA . ALA A 1 192 ? 0.479 -17.607 -8.952 1.00 94.88 192 ALA A CA 1
ATOM 1358 C C . ALA A 1 192 ? 1.330 -17.253 -10.192 1.00 94.88 192 ALA A C 1
ATOM 1360 O O . ALA A 1 192 ? 2.357 -17.885 -10.439 1.00 94.88 192 ALA A O 1
ATOM 1361 N N . ASP A 1 193 ? 0.947 -16.213 -10.943 1.00 96.19 193 ASP A N 1
ATOM 1362 C CA . ASP A 1 193 ? 1.742 -15.646 -12.043 1.00 96.19 193 ASP A CA 1
ATOM 1363 C C . ASP A 1 193 ? 2.677 -14.540 -11.525 1.00 96.19 193 ASP A C 1
ATOM 1365 O O . ASP A 1 193 ? 2.509 -13.356 -11.815 1.00 96.19 193 ASP A O 1
ATOM 1369 N N . ALA A 1 194 ? 3.678 -14.920 -10.728 1.00 96.06 194 ALA A N 1
ATOM 1370 C CA . ALA A 1 194 ? 4.570 -13.963 -10.071 1.00 96.06 194 ALA A CA 1
ATOM 1371 C C . ALA A 1 194 ? 5.336 -13.052 -11.050 1.00 96.06 194 ALA A C 1
ATOM 1373 O O . ALA A 1 194 ? 5.676 -11.920 -10.710 1.00 96.06 194 ALA A O 1
ATOM 1374 N N . ALA A 1 195 ? 5.658 -13.535 -12.255 1.00 95.62 195 ALA A N 1
ATOM 1375 C CA . ALA A 1 195 ? 6.409 -12.752 -13.232 1.00 95.62 195 ALA A CA 1
ATOM 1376 C C . ALA A 1 195 ? 5.512 -11.818 -14.048 1.00 95.62 195 ALA A C 1
ATOM 1378 O O . ALA A 1 195 ? 5.857 -10.643 -14.206 1.00 95.62 195 ALA A O 1
ATOM 1379 N N . GLY A 1 196 ? 4.381 -12.326 -14.543 1.00 96.94 196 GLY A N 1
ATOM 1380 C CA . GLY A 1 196 ? 3.436 -11.530 -15.313 1.00 96.94 196 GLY A CA 1
ATOM 1381 C C . GLY A 1 196 ? 2.777 -10.454 -14.459 1.00 96.94 196 GLY A C 1
ATOM 1382 O O . GLY A 1 196 ? 2.744 -9.299 -14.877 1.00 96.94 196 GLY A O 1
ATOM 1383 N N . GLU A 1 197 ? 2.353 -10.785 -13.236 1.00 97.56 197 GLU A N 1
ATOM 1384 C CA . GLU A 1 197 ? 1.733 -9.808 -12.333 1.00 97.56 197 GLU A CA 1
ATOM 1385 C C . GLU A 1 197 ? 2.704 -8.708 -11.916 1.00 97.56 197 GLU A C 1
ATOM 1387 O O . GLU A 1 197 ? 2.355 -7.530 -11.984 1.00 97.56 197 GLU A O 1
ATOM 1392 N N . ALA A 1 198 ? 3.952 -9.054 -11.590 1.00 97.62 198 ALA A N 1
ATOM 1393 C CA . ALA A 1 198 ? 4.964 -8.051 -11.276 1.00 97.62 198 ALA A CA 1
ATOM 1394 C C . ALA A 1 198 ? 5.179 -7.074 -12.440 1.00 97.62 198 ALA A C 1
ATOM 1396 O O . ALA A 1 198 ? 5.246 -5.867 -12.224 1.00 97.62 198 ALA A O 1
ATOM 1397 N N . SER A 1 199 ? 5.228 -7.581 -13.677 1.00 97.69 199 SER A N 1
ATOM 1398 C CA . SER A 1 199 ? 5.392 -6.735 -14.861 1.00 97.69 199 SER A CA 1
ATOM 1399 C C . SER A 1 199 ? 4.170 -5.846 -15.119 1.00 97.69 199 SER A C 1
ATOM 1401 O O . SER A 1 199 ? 4.332 -4.643 -15.330 1.00 97.69 199 SER A O 1
ATOM 1403 N N . ARG A 1 200 ? 2.948 -6.399 -15.045 1.00 98.00 200 ARG A N 1
ATOM 1404 C CA . ARG A 1 200 ? 1.698 -5.639 -15.238 1.00 98.00 200 ARG A CA 1
ATOM 1405 C C . ARG A 1 200 ? 1.548 -4.532 -14.195 1.00 98.00 200 ARG A C 1
ATOM 1407 O O . ARG A 1 200 ? 1.271 -3.387 -14.546 1.00 98.00 200 ARG A O 1
ATOM 1414 N N . ARG A 1 201 ? 1.773 -4.855 -12.919 1.00 97.94 201 ARG A N 1
ATOM 1415 C CA . ARG A 1 201 ? 1.641 -3.904 -11.804 1.00 97.94 201 ARG A CA 1
ATOM 1416 C C . ARG A 1 201 ? 2.770 -2.876 -11.799 1.00 97.94 201 ARG A C 1
ATOM 1418 O O . ARG A 1 201 ? 2.512 -1.705 -11.536 1.00 97.94 201 ARG A O 1
ATOM 1425 N N . GLY A 1 202 ? 3.983 -3.285 -12.176 1.00 97.19 202 GLY A N 1
ATOM 1426 C CA . GLY A 1 202 ? 5.102 -2.388 -12.466 1.00 97.19 202 GLY A CA 1
ATOM 1427 C C . GLY A 1 202 ? 4.743 -1.331 -13.506 1.00 97.19 202 GLY A C 1
ATOM 1428 O O . GLY A 1 202 ? 4.919 -0.136 -13.266 1.00 97.19 202 GLY A O 1
ATOM 1429 N N . ALA A 1 203 ? 4.200 -1.762 -14.646 1.00 95.88 203 ALA A N 1
ATOM 1430 C CA . ALA A 1 203 ? 3.783 -0.858 -15.712 1.00 95.88 203 ALA A CA 1
ATOM 1431 C C . ALA A 1 203 ? 2.647 0.082 -15.269 1.00 95.88 203 ALA A C 1
ATOM 1433 O O . ALA A 1 203 ? 2.706 1.273 -15.573 1.00 95.88 203 ALA A O 1
ATOM 1434 N N . SER A 1 204 ? 1.663 -0.421 -14.509 1.00 94.19 204 SER A N 1
ATOM 1435 C CA . SER A 1 204 ? 0.588 0.419 -13.954 1.00 94.19 204 SER A CA 1
ATOM 1436 C C . SER A 1 204 ? 1.146 1.526 -13.051 1.00 94.19 204 SER A C 1
ATOM 1438 O O . SER A 1 204 ? 0.880 2.706 -13.277 1.00 94.19 204 SER A O 1
ATOM 1440 N N . ALA A 1 205 ? 2.019 1.169 -12.099 1.00 95.62 205 ALA A N 1
ATOM 1441 C CA . ALA A 1 205 ? 2.631 2.131 -11.182 1.00 95.62 205 ALA A CA 1
ATOM 1442 C C . ALA A 1 205 ? 3.474 3.192 -11.906 1.00 95.62 205 ALA A C 1
ATOM 1444 O O . ALA A 1 205 ? 3.424 4.369 -11.554 1.00 95.62 205 ALA A O 1
ATOM 1445 N N . ALA A 1 206 ? 4.223 2.807 -12.944 1.00 91.44 206 ALA A N 1
ATOM 1446 C CA . ALA A 1 206 ? 4.964 3.764 -13.768 1.00 91.44 206 ALA A CA 1
ATOM 1447 C C . ALA A 1 206 ? 4.032 4.774 -14.472 1.00 91.44 206 ALA A C 1
ATOM 1449 O O . ALA A 1 206 ? 4.379 5.949 -14.598 1.00 91.44 206 ALA A O 1
ATOM 1450 N N . GLY A 1 207 ? 2.827 4.342 -14.865 1.00 86.69 207 GLY A N 1
ATOM 1451 C CA . GLY A 1 207 ? 1.800 5.197 -15.463 1.00 86.69 207 GLY A CA 1
ATOM 1452 C C . GLY A 1 207 ? 1.227 6.259 -14.516 1.00 86.69 207 GLY A C 1
ATOM 1453 O O . GLY A 1 207 ? 0.785 7.311 -14.980 1.00 86.69 207 GLY A O 1
ATOM 1454 N N . TYR A 1 208 ? 1.284 6.055 -13.194 1.00 85.56 208 TYR A N 1
ATOM 1455 C CA . TYR A 1 208 ? 0.841 7.063 -12.216 1.00 85.56 208 TYR A CA 1
ATOM 1456 C C . TYR A 1 208 ? 1.710 8.323 -12.252 1.00 85.56 208 TYR A C 1
ATOM 1458 O O . TYR A 1 208 ? 1.204 9.438 -12.128 1.00 85.56 208 TYR A O 1
ATOM 1466 N N . THR A 1 209 ? 3.017 8.149 -12.465 1.00 64.19 209 THR A N 1
ATOM 1467 C CA . THR A 1 209 ? 3.979 9.253 -12.568 1.00 64.19 209 THR A CA 1
ATOM 1468 C C . THR A 1 209 ? 3.920 9.963 -13.929 1.00 64.19 209 THR A C 1
ATOM 1470 O O . THR A 1 209 ? 4.327 11.121 -14.030 1.00 64.19 209 THR A O 1
ATOM 1473 N N . ASP A 1 210 ? 3.384 9.330 -14.975 1.00 53.78 210 ASP A N 1
ATOM 1474 C CA . ASP A 1 210 ? 3.146 10.000 -16.263 1.00 53.78 210 ASP A CA 1
ATOM 1475 C C . ASP A 1 210 ? 1.848 10.829 -16.233 1.00 53.78 210 ASP A C 1
ATOM 1477 O O . ASP A 1 210 ? 1.820 11.985 -16.659 1.00 53.78 210 ASP A O 1
ATOM 1481 N N . ASN A 1 211 ? 0.815 10.321 -15.550 1.00 49.06 211 ASN A N 1
ATOM 1482 C CA . ASN A 1 211 ? -0.418 11.046 -15.228 1.00 49.06 211 ASN A CA 1
ATOM 1483 C C . ASN A 1 211 ? -0.234 12.086 -14.104 1.00 49.06 211 ASN A C 1
ATOM 1485 O O . ASN A 1 211 ? -1.082 12.207 -13.218 1.00 49.06 211 ASN A O 1
ATOM 1489 N N . ARG A 1 212 ? 0.824 12.910 -14.177 1.00 51.34 212 ARG A N 1
ATOM 1490 C CA . ARG A 1 212 ? 1.016 14.165 -13.412 1.00 51.34 212 ARG A CA 1
ATOM 1491 C C . ARG A 1 212 ? -0.036 15.219 -13.782 1.00 51.34 212 ARG A C 1
ATOM 1493 O O . ARG A 1 212 ? 0.277 16.376 -14.054 1.00 51.34 212 ARG A O 1
ATOM 1500 N N . VAL A 1 213 ? -1.309 14.837 -13.772 1.00 42.91 213 VAL A N 1
ATOM 1501 C CA . VAL A 1 213 ? -2.414 15.759 -13.575 1.00 42.91 213 VAL A CA 1
ATOM 1502 C C . VAL A 1 213 ? -2.117 16.421 -12.241 1.00 42.91 213 VAL A C 1
ATOM 1504 O O . VAL A 1 213 ? -2.180 15.780 -11.198 1.00 42.91 213 VAL A O 1
ATOM 1507 N N . TYR A 1 214 ? -1.689 17.678 -12.292 1.00 39.41 214 TYR A N 1
ATOM 1508 C CA . TYR A 1 214 ? -1.417 18.511 -11.133 1.00 39.41 214 TYR A CA 1
ATOM 1509 C C . TYR A 1 214 ? -2.625 18.460 -10.191 1.00 39.41 214 TYR A C 1
ATOM 1511 O O . TYR A 1 214 ? -3.607 19.174 -10.376 1.00 39.41 214 TYR A O 1
ATOM 1519 N N . HIS A 1 215 ? -2.580 17.585 -9.190 1.00 42.81 215 HIS A N 1
ATOM 1520 C CA . HIS A 1 215 ? -3.542 17.567 -8.102 1.00 42.81 215 HIS A CA 1
ATOM 1521 C C . HIS A 1 215 ? -3.121 18.656 -7.122 1.00 42.81 215 HIS A C 1
ATOM 1523 O O . HIS A 1 215 ? -2.523 18.408 -6.079 1.00 42.81 215 HIS A O 1
ATOM 1529 N N . ILE A 1 216 ? -3.401 19.903 -7.501 1.00 45.94 216 ILE A N 1
ATOM 1530 C CA . ILE A 1 216 ? -3.517 20.983 -6.530 1.00 45.94 216 ILE A CA 1
ATOM 1531 C C . ILE A 1 216 ? -4.814 20.686 -5.780 1.00 45.94 216 ILE A C 1
ATOM 1533 O O . ILE A 1 216 ? -5.900 20.804 -6.348 1.00 45.94 216 ILE A O 1
ATOM 1537 N N . SER A 1 217 ? -4.697 20.225 -4.535 1.00 40.38 217 SER A N 1
ATOM 1538 C CA . SER A 1 217 ? -5.849 19.969 -3.666 1.00 40.38 217 SER A CA 1
ATOM 1539 C C . SER A 1 217 ? -6.803 21.172 -3.693 1.00 40.38 217 SER A C 1
ATOM 1541 O O . SER A 1 217 ? -6.403 22.291 -3.375 1.00 40.38 217 SER A O 1
ATOM 1543 N N . GLY A 1 218 ? -8.045 20.954 -4.141 1.00 45.88 218 GLY A N 1
ATOM 1544 C CA . GLY A 1 218 ? -9.090 21.981 -4.226 1.00 45.88 218 GLY A CA 1
ATOM 1545 C C . GLY A 1 218 ? -9.198 22.761 -5.546 1.00 45.88 218 GLY A C 1
ATOM 1546 O O . GLY A 1 218 ? -10.106 23.583 -5.668 1.00 45.88 218 GLY A O 1
ATOM 1547 N N . ALA A 1 219 ? -8.340 22.521 -6.545 1.00 47.94 219 ALA A N 1
ATOM 1548 C CA . ALA A 1 219 ? -8.473 23.156 -7.857 1.00 47.94 219 ALA A CA 1
ATOM 1549 C C . ALA A 1 219 ? -9.343 22.310 -8.803 1.00 47.94 219 ALA A C 1
ATOM 1551 O O . ALA A 1 219 ? -9.019 21.166 -9.117 1.00 47.94 219 ALA A O 1
ATOM 1552 N N . ASP A 1 220 ? -10.442 22.893 -9.281 1.00 56.47 220 ASP A N 1
ATOM 1553 C CA . ASP A 1 220 ? -11.250 22.337 -10.368 1.00 56.47 220 ASP A CA 1
ATOM 1554 C C . ASP A 1 220 ? -10.399 22.273 -11.646 1.00 56.47 220 ASP A C 1
ATOM 1556 O O . ASP A 1 220 ? -10.017 23.298 -12.218 1.00 56.47 220 ASP A O 1
ATOM 1560 N N . THR A 1 221 ? -10.069 21.057 -12.077 1.00 53.66 221 THR A N 1
ATOM 1561 C CA . THR A 1 221 ? -9.161 20.802 -13.201 1.00 53.66 221 THR A CA 1
ATOM 1562 C C . THR A 1 221 ? -9.676 21.367 -14.520 1.00 53.66 221 THR A C 1
ATOM 1564 O O . THR A 1 221 ? -8.872 21.723 -15.381 1.00 53.66 221 THR A O 1
ATOM 1567 N N . GLU A 1 222 ? -10.995 21.497 -14.681 1.00 57.19 222 GLU A N 1
ATOM 1568 C CA . GLU A 1 222 ? -11.580 22.110 -15.874 1.00 57.19 222 GLU A CA 1
ATOM 1569 C C . GLU A 1 222 ? -11.413 23.631 -15.851 1.00 57.19 222 GLU A C 1
ATOM 1571 O O . GLU A 1 222 ? -11.083 24.226 -16.877 1.00 57.19 222 GLU A O 1
ATOM 1576 N N . LYS A 1 223 ? -11.488 24.260 -14.670 1.00 57.25 223 LYS A N 1
ATOM 1577 C CA . LYS A 1 223 ? -11.152 25.686 -14.524 1.00 57.25 223 LYS A CA 1
ATOM 1578 C C . LYS A 1 223 ? -9.678 25.960 -14.774 1.00 57.25 223 LYS A C 1
ATOM 1580 O O . LYS A 1 223 ? -9.354 26.968 -15.391 1.00 57.25 223 LYS A O 1
ATOM 1585 N N . VAL A 1 224 ? -8.781 25.072 -14.345 1.00 59.50 224 VAL A N 1
ATOM 1586 C CA . VAL A 1 224 ? -7.344 25.221 -14.630 1.00 59.50 224 VAL A CA 1
ATOM 1587 C C . VAL A 1 224 ? -7.084 25.169 -16.137 1.00 59.50 224 VAL A C 1
ATOM 1589 O O . VAL A 1 224 ? -6.381 26.031 -16.660 1.00 59.50 224 VAL A O 1
ATOM 1592 N N . LYS A 1 225 ? -7.695 24.217 -16.857 1.00 65.75 225 LYS A N 1
ATOM 1593 C CA . LYS A 1 225 ? -7.603 24.148 -18.326 1.00 65.75 225 LYS A CA 1
ATOM 1594 C C . LYS A 1 225 ? -8.186 25.389 -18.998 1.00 65.75 225 LYS A C 1
ATOM 1596 O O . LYS A 1 225 ? -7.598 25.899 -19.947 1.00 65.75 225 LYS A O 1
ATOM 1601 N N . GLN A 1 226 ? -9.322 25.876 -18.502 1.00 67.12 226 GLN A N 1
ATOM 1602 C CA . GLN A 1 226 ? -9.963 27.075 -19.027 1.00 67.12 226 GLN A CA 1
ATOM 1603 C C . GLN A 1 226 ? -9.064 28.308 -18.870 1.00 67.12 226 GLN A C 1
ATOM 1605 O O . GLN A 1 226 ? -8.800 28.988 -19.858 1.00 67.12 226 GLN A O 1
ATOM 1610 N N . VAL A 1 227 ? -8.527 28.547 -17.668 1.00 72.44 227 VAL A N 1
ATOM 1611 C CA . VAL A 1 227 ? -7.615 29.672 -17.396 1.00 72.44 227 VAL A CA 1
ATOM 1612 C C . VAL A 1 227 ? -6.359 29.584 -18.261 1.00 72.44 227 VAL A C 1
ATOM 1614 O O . VAL A 1 227 ? -5.914 30.592 -18.803 1.00 72.44 227 VAL A O 1
ATOM 1617 N N . LEU A 1 228 ? -5.809 28.381 -18.446 1.00 73.19 228 LEU A N 1
ATOM 1618 C CA . LEU A 1 228 ? -4.636 28.183 -19.295 1.00 73.19 228 LEU A CA 1
ATOM 1619 C C . LEU A 1 228 ? -4.931 28.544 -20.760 1.00 73.19 228 LEU A C 1
ATOM 1621 O O . LEU A 1 228 ? -4.144 29.243 -21.396 1.00 73.19 228 LEU A O 1
ATOM 1625 N N . ASN A 1 229 ? -6.080 28.112 -21.285 1.00 78.19 229 ASN A N 1
ATOM 1626 C CA . ASN A 1 229 ? -6.501 28.437 -22.648 1.00 78.19 229 ASN A CA 1
ATOM 1627 C C . ASN A 1 229 ? -6.751 29.941 -22.828 1.00 78.19 229 ASN A C 1
ATOM 1629 O O . ASN A 1 229 ? -6.354 30.508 -23.846 1.00 78.19 229 ASN A O 1
ATOM 1633 N N . GLU A 1 230 ? -7.359 30.597 -21.838 1.00 77.56 230 GLU A N 1
ATOM 1634 C CA . GLU A 1 230 ? -7.585 32.047 -21.843 1.00 77.56 230 GLU A CA 1
ATOM 1635 C C . GLU A 1 230 ? -6.258 32.825 -21.830 1.00 77.56 230 GLU A C 1
ATOM 1637 O O . GLU A 1 230 ? -6.073 33.731 -22.643 1.00 77.56 230 GLU A O 1
ATOM 1642 N N . GLN A 1 231 ? -5.293 32.432 -20.990 1.00 74.69 231 GLN A N 1
ATOM 1643 C CA . GLN A 1 231 ? -3.967 33.063 -20.942 1.00 74.69 231 GLN A CA 1
ATOM 1644 C C . GLN A 1 231 ? -3.173 32.874 -22.239 1.00 74.69 231 GLN A C 1
ATOM 1646 O O . GLN A 1 231 ? -2.524 33.807 -22.714 1.00 74.69 231 GLN A O 1
ATOM 1651 N N . MET A 1 232 ? -3.241 31.685 -22.843 1.00 76.94 232 MET A N 1
ATOM 1652 C CA . MET A 1 232 ? -2.616 31.425 -24.142 1.00 76.94 232 MET A CA 1
ATOM 1653 C C . MET A 1 232 ? -3.254 32.265 -25.254 1.00 76.94 232 MET A C 1
ATOM 1655 O O . MET A 1 232 ? -2.538 32.799 -26.104 1.00 76.94 232 MET A O 1
ATOM 1659 N N . GLY A 1 233 ? -4.580 32.432 -25.230 1.00 85.44 233 GLY A N 1
ATOM 1660 C CA . GLY A 1 233 ? -5.296 33.320 -26.147 1.00 85.44 233 GLY A CA 1
ATOM 1661 C C . GLY A 1 233 ? -4.837 34.773 -26.014 1.00 85.44 233 GLY A C 1
ATOM 1662 O O . GLY A 1 233 ? -4.457 35.388 -27.009 1.00 85.44 233 GLY A O 1
ATOM 1663 N N . GLN A 1 234 ? -4.764 35.282 -24.782 1.00 79.50 234 GLN A N 1
ATOM 1664 C CA . GLN A 1 234 ? -4.307 36.645 -24.493 1.00 79.50 234 GLN A CA 1
ATOM 1665 C C . GLN A 1 234 ? -2.853 36.883 -24.917 1.00 79.50 234 GLN A C 1
ATOM 1667 O O . GLN A 1 234 ? -2.566 37.895 -25.551 1.00 79.50 234 GLN A O 1
ATOM 1672 N N . MET A 1 235 ? -1.940 35.941 -24.647 1.00 75.19 235 MET A N 1
ATOM 1673 C CA . MET A 1 235 ? -0.559 36.034 -25.140 1.00 75.19 235 MET A CA 1
ATOM 1674 C C . MET A 1 235 ? -0.495 36.058 -26.665 1.00 75.19 235 MET A C 1
ATOM 1676 O O . MET A 1 235 ? 0.304 36.801 -27.233 1.00 75.19 235 MET A O 1
ATOM 1680 N N . THR A 1 236 ? -1.326 35.259 -27.335 1.00 79.19 236 THR A N 1
ATOM 1681 C CA . THR A 1 236 ? -1.358 35.208 -28.802 1.00 79.19 236 THR A CA 1
ATOM 1682 C C . THR A 1 236 ? -1.858 36.534 -29.374 1.00 79.19 236 THR A C 1
ATOM 1684 O O . THR A 1 236 ? -1.258 37.070 -30.304 1.00 79.19 236 THR A O 1
ATOM 1687 N N . GLU A 1 237 ? -2.912 37.110 -28.793 1.00 76.94 237 GLU A N 1
ATOM 1688 C CA . GLU A 1 237 ? -3.428 38.425 -29.184 1.00 76.94 237 GLU A CA 1
ATOM 1689 C C . GLU A 1 237 ? -2.434 39.552 -28.914 1.00 76.94 237 GLU A C 1
ATOM 1691 O O . GLU A 1 237 ? -2.228 40.394 -29.787 1.00 76.94 237 GLU A O 1
ATOM 1696 N N . GLN A 1 238 ? -1.780 39.548 -27.752 1.00 74.69 238 GLN A N 1
ATOM 1697 C CA . GLN A 1 238 ? -0.776 40.547 -27.399 1.00 74.69 238 GLN A CA 1
ATOM 1698 C C . GLN A 1 238 ? 0.439 40.471 -28.327 1.00 74.69 238 GLN A C 1
ATOM 1700 O O . GLN A 1 238 ? 0.846 41.479 -28.890 1.00 74.69 238 GLN A O 1
ATOM 1705 N N . THR A 1 239 ? 0.917 39.261 -28.616 1.00 71.12 239 THR A N 1
ATOM 1706 C CA . THR A 1 239 ? 1.985 39.041 -29.600 1.00 71.12 239 THR A CA 1
ATOM 1707 C C . THR A 1 239 ? 1.577 39.571 -30.981 1.00 71.12 239 THR A C 1
ATOM 1709 O O . THR A 1 239 ? 2.353 40.251 -31.647 1.00 71.12 239 THR A O 1
ATOM 1712 N N . MET A 1 240 ? 0.338 39.321 -31.421 1.00 71.56 240 MET A N 1
ATOM 1713 C CA . MET A 1 240 ? -0.169 39.853 -32.694 1.00 71.56 240 MET A CA 1
ATOM 1714 C C . MET A 1 240 ? -0.317 41.383 -32.704 1.00 71.56 240 MET A C 1
ATOM 1716 O O . MET A 1 240 ? -0.156 41.991 -33.763 1.00 71.56 240 MET A O 1
ATOM 1720 N N . GLN A 1 241 ? -0.637 42.005 -31.568 1.00 71.56 241 GLN A N 1
ATOM 1721 C CA . GLN A 1 241 ? -0.695 43.464 -31.412 1.00 71.56 241 GLN A CA 1
ATOM 1722 C C . GLN A 1 241 ? 0.704 44.089 -31.474 1.00 71.56 241 GLN A C 1
ATOM 1724 O O . GLN A 1 241 ? 0.890 45.098 -32.158 1.00 71.56 241 GLN A O 1
ATOM 1729 N N . ASP A 1 242 ? 1.691 43.446 -30.849 1.00 68.12 242 ASP A N 1
ATOM 1730 C CA . ASP A 1 242 ? 3.088 43.882 -30.859 1.00 68.12 242 ASP A CA 1
ATOM 1731 C C . ASP A 1 242 ? 3.686 43.797 -32.276 1.00 68.12 242 ASP A C 1
ATOM 1733 O O . ASP A 1 242 ? 4.359 44.722 -32.721 1.00 68.12 242 ASP A O 1
ATOM 1737 N N . PHE A 1 243 ? 3.350 42.760 -33.058 1.00 64.94 243 PHE A N 1
ATOM 1738 C CA . PHE A 1 243 ? 3.742 42.676 -34.477 1.00 64.94 243 PHE A CA 1
ATOM 1739 C C . PHE A 1 243 ? 2.990 43.653 -35.397 1.00 64.94 243 PHE A C 1
ATOM 1741 O O . PHE A 1 243 ? 3.477 43.973 -36.482 1.00 64.94 243 PHE A O 1
ATOM 1748 N N . LYS A 1 244 ? 1.794 44.108 -35.002 1.00 64.62 244 LYS A N 1
ATOM 1749 C CA . LYS A 1 244 ? 0.999 45.098 -35.750 1.00 64.62 244 LYS A CA 1
ATOM 1750 C C . LYS A 1 244 ? 1.348 46.543 -35.418 1.00 64.62 244 LYS A C 1
ATOM 1752 O O . LYS A 1 244 ? 0.871 47.423 -36.131 1.00 64.62 244 LYS A O 1
ATOM 1757 N N . SER A 1 245 ? 2.139 46.782 -34.378 1.00 56.59 245 SER A N 1
ATOM 1758 C CA . SER A 1 245 ? 2.603 48.111 -33.989 1.00 56.59 245 SER A CA 1
ATOM 1759 C C . SER A 1 245 ? 4.006 48.334 -34.565 1.00 56.59 245 SER A C 1
ATOM 1761 O O . SER A 1 245 ? 4.985 48.036 -33.886 1.00 56.59 245 SER A O 1
ATOM 1763 N N . PRO A 1 246 ? 4.162 48.801 -35.823 1.00 55.72 246 PRO A N 1
ATOM 1764 C CA . PRO A 1 246 ? 5.458 49.284 -36.268 1.00 55.72 246 PRO A CA 1
ATOM 1765 C C . PRO A 1 246 ? 5.827 50.488 -35.399 1.00 55.72 246 PRO A C 1
ATOM 1767 O O . PRO A 1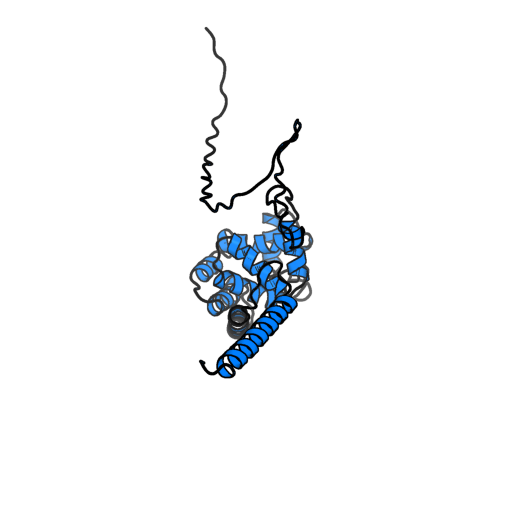 246 ? 5.007 51.390 -35.218 1.00 55.72 246 PRO A O 1
ATOM 1770 N N . GLU A 1 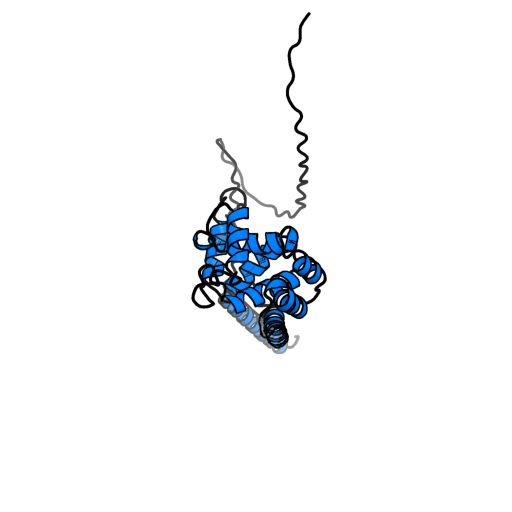247 ? 7.040 50.470 -34.846 1.00 61.50 247 GLU A N 1
ATOM 1771 C CA . GLU A 1 247 ? 7.636 51.617 -34.161 1.00 61.50 247 GLU A CA 1
ATOM 1772 C C . GLU A 1 247 ? 7.449 52.884 -35.018 1.00 61.50 247 GLU A C 1
ATOM 1774 O O . GLU A 1 247 ? 7.860 52.921 -36.182 1.00 61.50 247 GLU A O 1
ATOM 1779 N N . LEU A 1 248 ? 6.793 53.895 -34.441 1.00 51.59 248 LEU A N 1
ATOM 1780 C CA . LEU A 1 248 ? 6.768 55.275 -34.928 1.00 51.59 248 LEU A CA 1
ATOM 1781 C C . LEU A 1 248 ? 7.601 56.144 -33.991 1.00 51.59 248 LEU A C 1
ATOM 1783 O O . LEU A 1 248 ? 7.425 55.996 -32.759 1.00 51.59 248 LEU A O 1
#

Foldseek 3Di:
DDDDDDDDDDDDDDDDDDDDDDDDDDDDDDDDDDDDDDDDPPPDDPDDDPPVVPPDVPDDPCVLLVCLLVQLVVFDPSVLVSQLVVVVVVVADSLLSLLLSLQLCVQASSAQADADDVRQFGGSLRDGPVLQVVLCVVPVDGSNPDGSSSVSVSVVCCCPPNVLVVLVVLSSPDPHNLSSNLSCQCRVNNDPCSPVRSNVSSVSSNVSVVPPLPCPPPDDSVVVVVVVVVVVVVVVVVVVVVVVDDDD

Sequence (248 aa):
MALLGGGAALKGLAALRAIVGLGGVAAAGSAGGAAAAGGASMLAVAGGSAAALLYSSSLNSGEDTELLNNRLKKGGGEAIGAVVDYFTSKGWTKEQAEGIAANLEAESGFKANATGDGGQAYGLAQWHPDRQAEFAKQYGKDIRKSTGAEQLEFINHELTRGNEKSAGTKLRAATSSYDAASIVSREYERPADAAGEASRRGASAAGYTDNRVYHISGADTEKVKQVLNEQMGQMTEQTMQDFKSPEL

pLDDT: mean 75.41, std 27.13, range [27.34, 98.81]

Secondary structure (DSSP, 8-state):
------------------------------------S--------SSS-TTGGG--TTS-TTHHHHHHHHHHHH-HHHHHHHHHHHHHHTT--HHHHHHHHHHHHHHHTT-TT-EEGGGTEETTTTB-HHHHHHHHHHHSS-GGG--HHHHHHHHHHHHHTSTTHHHHHHHHT--SHHHHHHHIIIIII--SSHHHHHHHHHHHHHHHHH------TT--HHHHHHHHHHHHHHHHHHHHHHHH----

Radius of gyration: 26.2 Å; chains: 1; bounding box: 31×74×98 Å